Protein AF-A0A1G8IJF2-F1 (afdb_monomer_lite)

Secondary structure (DSSP, 8-state):
-HHHHHTTS-GGG--EEEEEE-TTS-EEEEEES--EEEE-SSS-EEEE-STTHHHHHHHHHHHHHHHHH-TT----TTS-HHHHHHHHHHHHHHHHHH-TTTS-SS-GGG-TT-SS----EEETTEEEPPPPEEEEEEEEETTEEEEEEEEEEEEEEP---TT-SSTTS-EEEEEEEEESS-BPPEEPTTS-EEEEES--EEEEE--TTHHHH-TTS-SEEEEEPPHHHHHHHTSS-EEE-EEEEEEEETTEEEEEEEE-S-TTT--SEEEEEETTEEEEEE-HHHHHHHHHHHHHHHHHHS-----PPPP---

Structure (mmCIF, N/CA/C/O backbone):
data_AF-A0A1G8IJF2-F1
#
_entry.id   AF-A0A1G8IJF2-F1
#
loop_
_atom_site.group_PDB
_atom_site.id
_atom_site.type_symbol
_atom_site.label_atom_id
_atom_site.label_alt_id
_atom_site.label_comp_id
_atom_site.label_asym_id
_atom_site.label_entity_id
_atom_site.label_seq_id
_atom_site.pdbx_PDB_ins_code
_atom_site.Cartn_x
_atom_site.Cartn_y
_atom_site.Cartn_z
_atom_site.occupancy
_atom_site.B_iso_or_equiv
_atom_site.auth_seq_id
_atom_site.auth_comp_id
_atom_site.auth_asym_id
_atom_site.auth_atom_id
_atom_site.pdbx_PDB_model_num
ATOM 1 N N . MET A 1 1 ? 19.900 -7.678 -30.890 1.00 48.84 1 MET A N 1
ATOM 2 C CA . MET A 1 1 ? 18.725 -8.574 -30.957 1.00 48.84 1 MET A CA 1
ATOM 3 C C . MET A 1 1 ? 17.490 -7.884 -30.375 1.00 48.84 1 MET A C 1
ATOM 5 O O . MET A 1 1 ? 16.573 -7.658 -31.144 1.00 48.84 1 MET A O 1
ATOM 9 N N . LEU A 1 2 ? 17.498 -7.414 -29.115 1.00 48.03 2 LEU A N 1
ATOM 10 C CA . LEU A 1 2 ? 16.367 -6.680 -28.504 1.00 48.03 2 LEU A CA 1
ATOM 11 C C . LEU A 1 2 ? 15.929 -5.430 -29.301 1.00 48.03 2 LEU A C 1
ATOM 13 O O . LEU A 1 2 ? 14.760 -5.302 -29.636 1.00 48.03 2 LEU A O 1
ATOM 17 N N . GLU A 1 3 ? 16.863 -4.563 -29.714 1.00 48.31 3 GLU A N 1
ATOM 18 C CA . GLU A 1 3 ? 16.547 -3.387 -30.554 1.00 48.31 3 GLU A CA 1
ATOM 19 C C . GLU A 1 3 ? 15.952 -3.748 -31.927 1.00 48.31 3 GLU A C 1
ATOM 21 O O . GLU A 1 3 ? 15.136 -3.007 -32.471 1.00 48.31 3 GLU A O 1
ATOM 26 N N . GLN A 1 4 ? 16.341 -4.892 -32.500 1.00 49.97 4 GLN A N 1
ATOM 27 C CA . GLN A 1 4 ? 15.808 -5.373 -33.780 1.00 49.97 4 GLN A CA 1
ATOM 28 C C . GLN A 1 4 ? 14.413 -5.990 -33.614 1.00 49.97 4 GLN A C 1
ATOM 30 O O . GLN A 1 4 ? 13.579 -5.835 -34.503 1.00 49.97 4 GLN A O 1
ATOM 35 N N . THR A 1 5 ? 14.143 -6.634 -32.475 1.00 50.03 5 THR A N 1
ATOM 36 C CA . THR A 1 5 ? 12.812 -7.128 -32.096 1.00 50.03 5 THR A CA 1
ATOM 37 C C . THR A 1 5 ? 11.859 -5.970 -31.812 1.00 50.03 5 THR A C 1
ATOM 39 O O . THR A 1 5 ? 10.737 -5.971 -32.310 1.00 50.03 5 THR A O 1
ATOM 42 N N . LEU A 1 6 ? 12.323 -4.931 -31.106 1.00 49.31 6 LEU A N 1
ATOM 43 C CA . LEU A 1 6 ? 11.516 -3.746 -30.816 1.00 49.31 6 LEU A CA 1
ATOM 44 C C . LEU A 1 6 ? 11.063 -3.045 -32.092 1.00 49.31 6 LEU A C 1
ATOM 46 O O . LEU A 1 6 ? 9.921 -2.629 -32.149 1.00 49.31 6 LEU A O 1
ATOM 50 N N . ARG A 1 7 ? 11.878 -2.998 -33.153 1.00 49.00 7 ARG A N 1
ATOM 51 C CA . ARG A 1 7 ? 11.481 -2.421 -34.454 1.00 49.00 7 ARG A CA 1
ATOM 52 C C . ARG A 1 7 ? 10.351 -3.167 -35.186 1.00 49.00 7 ARG A C 1
ATOM 54 O O . ARG A 1 7 ? 9.817 -2.606 -36.136 1.00 49.00 7 ARG A O 1
ATOM 61 N N . ARG A 1 8 ? 10.020 -4.409 -34.806 1.00 47.31 8 ARG A N 1
ATOM 62 C CA . ARG A 1 8 ? 9.005 -5.247 -35.481 1.00 47.31 8 ARG A CA 1
ATOM 63 C C . ARG A 1 8 ? 7.624 -5.212 -34.820 1.00 47.31 8 ARG A C 1
ATOM 65 O O . ARG A 1 8 ? 6.648 -5.567 -35.468 1.00 47.31 8 ARG A O 1
ATOM 72 N N . VAL A 1 9 ? 7.548 -4.793 -33.562 1.00 50.28 9 VAL A N 1
ATOM 73 C CA . VAL A 1 9 ? 6.293 -4.535 -32.836 1.00 50.28 9 VAL A CA 1
ATOM 74 C C . VAL A 1 9 ? 5.961 -3.045 -33.005 1.00 50.28 9 VAL A C 1
ATOM 76 O O . VAL A 1 9 ? 6.855 -2.287 -33.374 1.00 50.28 9 VAL A O 1
ATOM 79 N N . GLU A 1 10 ? 4.723 -2.590 -32.773 1.00 51.47 10 GLU A N 1
ATOM 80 C CA . GLU A 1 10 ? 4.357 -1.158 -32.725 1.00 51.47 10 GLU A CA 1
ATOM 81 C C . GLU A 1 10 ? 5.130 -0.424 -31.608 1.00 51.47 10 GLU A C 1
ATOM 83 O O . GLU A 1 10 ? 4.617 -0.068 -30.550 1.00 51.47 10 GLU A O 1
ATOM 88 N N . SER A 1 11 ? 6.420 -0.222 -31.845 1.00 48.94 11 SER A N 1
ATOM 89 C CA . SER A 1 11 ? 7.449 0.022 -30.841 1.00 48.94 11 SER A CA 1
ATOM 90 C C . SER A 1 11 ? 7.270 1.340 -30.122 1.00 48.94 11 SER A C 1
ATOM 92 O O . SER A 1 11 ? 7.759 1.487 -29.013 1.00 48.94 11 SER A O 1
ATOM 94 N N . HIS A 1 12 ? 6.552 2.271 -30.745 1.00 53.91 12 HIS A N 1
ATOM 95 C CA . HIS A 1 12 ? 6.168 3.580 -30.238 1.00 53.91 12 HIS A CA 1
ATOM 96 C C . HIS A 1 12 ? 5.127 3.510 -29.108 1.00 53.91 12 HIS A C 1
ATOM 98 O O . HIS A 1 12 ? 4.977 4.479 -28.374 1.00 53.91 12 HIS A O 1
ATOM 104 N N . LYS A 1 13 ? 4.425 2.378 -28.947 1.00 53.50 13 LYS A N 1
ATOM 105 C CA . LYS A 1 13 ? 3.455 2.148 -27.860 1.00 53.50 13 LYS A CA 1
ATOM 106 C C . LYS A 1 13 ? 4.057 1.420 -26.656 1.00 53.50 13 LYS A C 1
ATOM 108 O O . LYS A 1 13 ? 3.434 1.369 -25.601 1.00 53.50 13 LYS A O 1
ATOM 113 N N . LEU A 1 14 ? 5.253 0.848 -26.808 1.00 55.22 14 LEU A N 1
ATOM 114 C CA . LEU A 1 14 ? 5.931 0.091 -25.758 1.00 55.22 14 LEU A CA 1
ATOM 115 C C . LEU A 1 14 ? 6.822 1.008 -24.927 1.00 55.22 14 LEU A C 1
ATOM 117 O O . LEU A 1 14 ? 7.667 1.718 -25.468 1.00 55.22 14 LEU A O 1
ATOM 121 N N . PHE A 1 15 ? 6.674 0.936 -23.611 1.00 60.84 15 PHE A N 1
ATOM 122 C CA . PHE A 1 15 ? 7.551 1.594 -22.654 1.00 60.84 15 PHE A CA 1
ATOM 123 C C . PHE A 1 15 ? 8.380 0.524 -21.958 1.00 60.84 15 PHE A C 1
ATOM 125 O O . PHE A 1 15 ? 7.822 -0.347 -21.298 1.00 60.84 15 PHE A O 1
ATOM 132 N N . LEU A 1 16 ? 9.703 0.573 -22.104 1.00 61.75 16 LEU A N 1
ATOM 133 C CA . LEU A 1 16 ? 10.587 -0.359 -21.405 1.00 61.75 16 LEU A CA 1
ATOM 134 C C . LEU A 1 16 ? 11.527 0.417 -20.507 1.00 61.75 16 LEU A C 1
ATOM 136 O O . LEU A 1 16 ? 12.241 1.308 -20.959 1.00 61.75 16 LEU A O 1
ATOM 140 N N . LEU A 1 17 ? 11.531 0.045 -19.237 1.00 67.31 17 LEU A N 1
ATOM 141 C CA . LEU A 1 17 ? 12.469 0.510 -18.232 1.00 67.31 17 LEU A CA 1
ATOM 142 C C . LEU A 1 17 ? 13.061 -0.746 -17.599 1.00 67.31 17 LEU A C 1
ATOM 144 O O . LEU A 1 17 ? 12.320 -1.576 -17.081 1.00 67.31 17 LEU A O 1
ATOM 148 N N . GLY A 1 18 ? 14.376 -0.925 -17.680 1.00 67.81 18 GLY A N 1
ATOM 149 C CA . GLY A 1 18 ? 15.010 -2.135 -17.167 1.00 67.81 18 GLY A CA 1
ATOM 150 C C . GLY A 1 18 ? 16.516 -2.013 -17.012 1.00 67.81 18 GLY A C 1
ATOM 151 O O . GLY A 1 18 ? 17.105 -0.965 -17.274 1.00 67.81 18 GLY A O 1
ATOM 152 N N . LEU A 1 19 ? 17.137 -3.108 -16.580 1.00 70.06 19 LEU A N 1
ATOM 153 C CA . LEU A 1 19 ? 18.586 -3.264 -16.560 1.00 70.06 19 LEU A CA 1
ATOM 154 C C . LEU A 1 19 ? 18.980 -4.324 -17.589 1.00 70.06 19 LEU A C 1
ATOM 156 O O . LEU A 1 19 ? 18.397 -5.406 -17.621 1.00 70.06 19 LEU A O 1
ATOM 160 N N . ILE A 1 20 ? 19.980 -4.027 -18.412 1.00 74.38 20 ILE A N 1
ATOM 161 C CA . ILE A 1 20 ? 20.609 -4.986 -19.326 1.00 74.38 20 ILE A CA 1
ATOM 162 C C . ILE A 1 20 ? 22.046 -5.228 -18.880 1.00 74.38 20 ILE A C 1
ATOM 164 O O . ILE A 1 20 ? 22.667 -4.339 -18.304 1.00 74.38 20 ILE A O 1
ATOM 168 N N . ARG A 1 21 ? 22.586 -6.426 -19.120 1.00 73.56 21 ARG A N 1
ATOM 169 C CA . ARG A 1 21 ? 24.027 -6.653 -18.962 1.00 73.56 21 ARG A CA 1
ATOM 170 C C . ARG A 1 21 ? 24.742 -6.241 -20.240 1.00 73.56 21 ARG A C 1
ATOM 172 O O . ARG A 1 21 ? 24.359 -6.683 -21.325 1.00 73.56 21 ARG A O 1
ATOM 179 N N . ASP A 1 22 ? 25.767 -5.413 -20.105 1.00 76.88 22 ASP A N 1
ATOM 180 C CA . ASP A 1 22 ? 26.688 -5.115 -21.191 1.00 76.88 22 ASP A CA 1
ATOM 181 C C . ASP A 1 22 ? 27.539 -6.351 -21.546 1.00 76.88 22 ASP A C 1
ATOM 183 O O . ASP A 1 22 ? 27.442 -7.425 -20.938 1.00 76.88 22 ASP A O 1
ATOM 187 N N . ARG A 1 23 ? 28.395 -6.215 -22.563 1.00 77.31 23 ARG A N 1
ATOM 188 C CA . ARG A 1 23 ? 29.275 -7.309 -23.015 1.00 77.31 23 ARG A CA 1
ATOM 189 C C . ARG A 1 23 ? 30.324 -7.700 -21.971 1.00 77.31 23 ARG A C 1
ATOM 191 O O . ARG A 1 23 ? 30.935 -8.755 -22.094 1.00 77.31 23 ARG A O 1
ATOM 198 N N . GLN A 1 24 ? 30.536 -6.853 -20.974 1.00 81.81 24 GLN A N 1
ATOM 199 C CA . GLN A 1 24 ? 31.458 -7.016 -19.864 1.00 81.81 24 GLN A CA 1
ATOM 200 C C . GLN A 1 24 ? 30.754 -7.599 -18.624 1.00 81.81 24 GLN A C 1
ATOM 202 O O . GLN A 1 24 ? 31.392 -7.802 -17.593 1.00 81.81 24 GLN A O 1
ATOM 207 N N . GLY A 1 25 ? 29.452 -7.900 -18.716 1.00 72.69 25 GLY A N 1
ATOM 208 C CA . GLY A 1 25 ? 28.646 -8.467 -17.638 1.00 72.69 25 GLY A CA 1
ATOM 209 C C . GLY A 1 25 ? 28.155 -7.446 -16.607 1.00 72.69 25 GLY A C 1
ATOM 210 O O . GLY A 1 25 ? 27.551 -7.843 -15.609 1.00 72.69 25 GLY A O 1
ATOM 211 N N . LYS A 1 26 ? 28.380 -6.148 -16.827 1.00 77.81 26 LYS A N 1
ATOM 212 C CA . LYS A 1 26 ? 27.940 -5.069 -15.940 1.00 77.81 26 LYS A CA 1
ATOM 213 C C . LYS A 1 26 ? 26.503 -4.668 -16.261 1.00 77.81 26 LYS A C 1
ATOM 215 O O . LYS A 1 26 ? 26.102 -4.603 -17.417 1.00 77.81 26 LYS A O 1
ATOM 220 N N . TRP A 1 27 ? 25.722 -4.385 -15.222 1.00 73.06 27 TRP A N 1
ATOM 221 C CA . TRP A 1 27 ? 24.357 -3.890 -15.373 1.00 73.06 27 TRP A CA 1
ATOM 222 C C . TRP A 1 27 ? 24.333 -2.418 -15.795 1.00 73.06 27 TRP A C 1
ATOM 224 O O . TRP A 1 27 ? 24.930 -1.567 -15.134 1.00 73.06 27 TRP A O 1
ATOM 234 N N . GLU A 1 28 ? 23.582 -2.125 -16.850 1.00 78.19 28 GLU A N 1
ATOM 235 C CA . GLU A 1 28 ? 23.321 -0.786 -17.365 1.00 78.19 28 GLU A CA 1
ATOM 236 C C . GLU A 1 28 ? 21.819 -0.536 -17.482 1.00 78.19 28 GLU A C 1
ATOM 238 O O . GLU A 1 28 ? 21.037 -1.444 -17.769 1.00 78.19 28 GLU A O 1
ATOM 243 N N . VAL A 1 29 ? 21.408 0.713 -17.256 1.00 76.62 29 VAL A N 1
ATOM 244 C CA . VAL A 1 29 ? 20.008 1.113 -17.406 1.00 76.62 29 VAL A CA 1
ATOM 245 C C . VAL A 1 29 ? 19.639 1.131 -18.885 1.00 76.62 29 VAL A C 1
ATOM 247 O O . VAL A 1 29 ? 20.264 1.825 -19.683 1.00 76.62 29 VAL A O 1
ATOM 250 N N . PHE A 1 30 ? 18.569 0.425 -19.231 1.00 78.50 30 PHE A N 1
ATOM 251 C CA . PHE A 1 30 ? 17.945 0.462 -20.543 1.00 78.50 30 PHE A CA 1
ATOM 252 C C . PHE A 1 30 ? 16.591 1.165 -20.452 1.00 78.50 30 PHE A C 1
ATOM 254 O O . PHE A 1 30 ? 15.740 0.798 -19.638 1.00 78.50 30 PHE A O 1
ATOM 261 N N . THR A 1 31 ? 16.383 2.172 -21.301 1.00 75.12 31 THR A N 1
ATOM 262 C CA . THR A 1 31 ? 15.099 2.877 -21.399 1.00 75.12 31 THR A CA 1
ATOM 263 C C . THR A 1 31 ? 14.648 3.002 -22.847 1.00 75.12 31 THR A C 1
ATOM 265 O O . THR A 1 31 ? 15.418 3.486 -23.674 1.00 75.12 31 THR A O 1
ATOM 268 N N . HIS A 1 32 ? 13.389 2.671 -23.125 1.00 72.94 32 HIS A N 1
ATOM 269 C CA . HIS A 1 32 ? 12.717 2.848 -24.414 1.00 72.94 32 HIS A CA 1
ATOM 270 C C . HIS A 1 32 ? 11.416 3.639 -24.219 1.00 72.94 32 HIS A C 1
ATOM 272 O O . HIS A 1 32 ? 10.642 3.329 -23.313 1.00 72.94 32 HIS A O 1
ATOM 278 N N . ASN A 1 33 ? 11.202 4.672 -25.043 1.00 70.75 33 ASN A N 1
ATOM 279 C CA . ASN A 1 33 ? 10.061 5.605 -24.995 1.00 70.75 33 ASN A CA 1
ATOM 280 C C . ASN A 1 33 ? 9.771 6.266 -23.636 1.00 70.75 33 ASN A C 1
ATOM 282 O O . ASN A 1 33 ? 8.635 6.629 -23.358 1.00 70.75 33 ASN A O 1
ATOM 286 N N . ARG A 1 34 ? 10.767 6.472 -22.767 1.00 78.38 34 ARG A N 1
ATOM 287 C CA . ARG A 1 34 ? 10.532 7.186 -21.498 1.00 78.38 34 ARG A CA 1
ATOM 288 C C . ARG A 1 34 ? 9.940 8.584 -21.740 1.00 78.38 34 ARG A C 1
ATOM 290 O O . ARG A 1 34 ? 10.396 9.303 -22.627 1.00 78.38 34 ARG A O 1
ATOM 297 N N . HIS A 1 35 ? 8.987 8.985 -20.906 1.00 83.06 35 HIS A N 1
ATOM 298 C CA . HIS A 1 35 ? 8.379 10.316 -20.957 1.00 83.06 35 HIS A CA 1
ATOM 299 C C . HIS A 1 35 ? 9.119 11.330 -20.083 1.00 83.06 35 HIS A C 1
ATOM 301 O O . HIS A 1 35 ? 9.200 12.500 -20.447 1.00 83.06 35 HIS A O 1
ATOM 307 N N . ALA A 1 36 ? 9.677 10.905 -18.945 1.00 85.38 36 ALA A N 1
ATOM 308 C CA . ALA A 1 36 ? 10.452 11.792 -18.083 1.00 85.38 36 ALA A CA 1
ATOM 309 C C . ALA A 1 36 ? 11.580 11.072 -17.340 1.00 85.38 36 ALA A C 1
ATOM 311 O O . ALA A 1 36 ? 11.576 9.852 -17.155 1.00 85.38 36 ALA A O 1
ATOM 312 N N . VAL A 1 37 ? 12.546 11.874 -16.896 1.00 89.44 37 VAL A N 1
ATOM 313 C CA . VAL A 1 37 ? 13.627 11.478 -15.994 1.00 89.44 37 VAL A CA 1
ATOM 314 C C . VAL A 1 37 ? 13.649 12.476 -14.848 1.00 89.44 37 VAL A C 1
ATOM 316 O O . VAL A 1 37 ? 13.738 13.679 -15.086 1.00 89.44 37 VAL A O 1
ATOM 319 N N . VAL A 1 38 ? 13.565 11.977 -13.620 1.00 90.88 38 VAL A N 1
ATOM 320 C CA . VAL A 1 38 ? 13.566 12.790 -12.403 1.00 90.88 38 VAL A CA 1
ATOM 321 C C . VAL A 1 38 ? 14.816 12.436 -11.596 1.00 90.88 38 VAL A C 1
ATOM 323 O O . VAL A 1 38 ? 14.842 11.392 -10.939 1.00 90.88 38 VAL A O 1
ATOM 326 N N . PRO A 1 39 ? 15.887 13.244 -11.675 1.00 91.88 39 PRO A N 1
ATOM 327 C CA . PRO A 1 39 ? 17.031 13.086 -10.790 1.00 91.88 39 PRO A CA 1
ATOM 328 C C . PRO A 1 39 ? 16.637 13.506 -9.370 1.00 91.88 39 PRO A C 1
ATOM 330 O O . PRO A 1 39 ? 16.015 14.547 -9.176 1.00 91.88 39 PRO A O 1
ATOM 333 N N . THR A 1 40 ? 17.012 12.703 -8.379 1.00 92.00 40 THR A N 1
ATOM 334 C CA . THR A 1 40 ? 16.722 12.951 -6.960 1.00 92.00 40 THR A CA 1
ATOM 335 C C . THR A 1 40 ? 18.015 12.912 -6.157 1.00 92.00 40 THR A C 1
ATOM 337 O O . THR A 1 40 ? 18.984 12.266 -6.566 1.00 92.00 40 THR A O 1
ATOM 340 N N . GLN A 1 41 ? 18.045 13.572 -5.001 1.00 89.19 41 GLN A N 1
ATOM 341 C CA . GLN A 1 41 ? 19.220 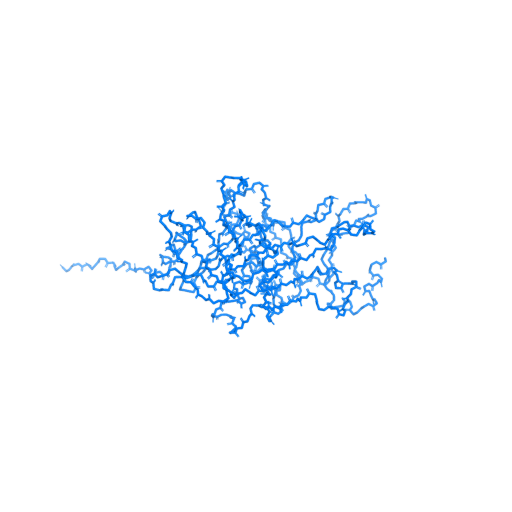13.510 -4.124 1.00 89.19 41 GLN A CA 1
ATOM 342 C C . GLN A 1 41 ? 19.189 12.288 -3.200 1.00 89.19 41 GLN A C 1
ATOM 344 O O . GLN A 1 41 ? 20.244 11.806 -2.794 1.00 89.19 41 GLN A O 1
ATOM 349 N N . SER A 1 42 ? 17.997 11.774 -2.882 1.00 86.12 42 SER A N 1
ATOM 350 C CA . SER A 1 42 ? 17.815 10.713 -1.880 1.00 86.12 42 SER A CA 1
ATOM 351 C C . SER A 1 42 ? 17.570 9.328 -2.482 1.00 86.12 42 SER A C 1
ATOM 353 O O . SER A 1 42 ? 17.835 8.324 -1.824 1.00 86.12 42 SER A O 1
ATOM 355 N N . PHE A 1 43 ? 17.057 9.247 -3.714 1.00 86.00 43 PHE A N 1
ATOM 356 C CA . PHE A 1 43 ? 16.578 7.993 -4.317 1.00 86.00 43 PHE A CA 1
ATOM 357 C C . PHE A 1 43 ? 17.315 7.591 -5.604 1.00 86.00 43 PHE A C 1
ATOM 359 O O . PHE A 1 43 ? 17.021 6.543 -6.177 1.00 86.00 43 PHE A O 1
ATOM 366 N N . GLY A 1 44 ? 18.271 8.397 -6.072 1.00 87.44 44 GLY A N 1
ATOM 367 C CA . GLY A 1 44 ? 18.925 8.210 -7.367 1.00 87.44 44 GLY A CA 1
ATOM 368 C C . GLY A 1 44 ? 18.108 8.795 -8.524 1.00 87.44 44 GLY A C 1
ATOM 369 O O . GLY A 1 44 ? 17.526 9.869 -8.400 1.00 87.44 44 GLY A O 1
ATOM 370 N N . THR A 1 45 ? 18.091 8.123 -9.675 1.00 87.75 45 THR A N 1
ATOM 371 C CA . THR A 1 45 ? 17.368 8.600 -10.869 1.00 87.75 45 THR A CA 1
ATOM 372 C C . THR A 1 45 ? 16.090 7.800 -11.076 1.00 87.75 45 THR A C 1
ATOM 374 O O . THR A 1 45 ? 16.142 6.583 -11.247 1.00 87.75 45 THR A O 1
ATOM 377 N N . CYS A 1 46 ? 14.948 8.485 -11.106 1.00 87.31 46 CYS A N 1
ATOM 378 C CA . CYS A 1 46 ? 13.662 7.877 -11.425 1.00 87.31 46 CYS A CA 1
ATOM 379 C C . CYS A 1 46 ? 13.361 8.043 -12.918 1.00 87.31 46 CYS A C 1
ATOM 381 O O . CYS A 1 46 ? 13.385 9.154 -13.448 1.00 87.31 46 CYS A O 1
ATOM 383 N N . TYR A 1 47 ? 13.043 6.941 -13.592 1.00 84.94 47 TYR A N 1
ATOM 384 C CA . TYR A 1 47 ? 12.620 6.939 -14.990 1.00 84.94 47 TYR A CA 1
ATOM 385 C C . TYR A 1 47 ? 11.116 6.707 -15.053 1.00 84.94 47 TYR A C 1
ATOM 387 O O . TYR A 1 47 ? 10.610 5.803 -14.392 1.00 84.94 47 TYR A O 1
ATOM 395 N N . LEU A 1 48 ? 10.408 7.529 -15.825 1.00 82.69 48 LEU A N 1
ATOM 396 C CA . LEU A 1 48 ? 8.949 7.535 -15.873 1.00 82.69 48 LEU A CA 1
ATOM 397 C C . LEU A 1 48 ? 8.445 7.361 -17.304 1.00 82.69 48 LEU A C 1
ATOM 399 O O . LEU A 1 48 ? 9.026 7.879 -18.264 1.00 82.69 48 LEU A O 1
ATOM 403 N N . ALA A 1 49 ? 7.342 6.636 -17.425 1.00 77.62 49 ALA A N 1
ATOM 404 C CA . ALA A 1 49 ? 6.693 6.292 -18.676 1.00 77.62 49 ALA A CA 1
ATOM 405 C C . ALA A 1 49 ? 5.173 6.184 -18.480 1.00 77.62 49 ALA A C 1
ATOM 407 O O . ALA A 1 49 ? 4.696 5.973 -17.367 1.00 77.62 49 ALA A O 1
ATOM 408 N N . GLY A 1 50 ? 4.412 6.332 -19.567 1.00 74.62 50 GLY A N 1
ATOM 409 C CA . GLY A 1 50 ? 2.947 6.338 -19.537 1.00 74.62 50 GLY A CA 1
ATOM 410 C C . GLY A 1 50 ? 2.318 7.693 -19.183 1.00 74.62 50 GLY A C 1
ATOM 411 O O . GLY A 1 50 ? 3.007 8.698 -18.977 1.00 74.62 50 GLY A O 1
ATOM 412 N N . THR A 1 51 ? 0.987 7.720 -19.147 1.00 70.81 51 THR A N 1
ATOM 413 C CA . THR A 1 51 ? 0.153 8.932 -19.037 1.00 70.81 51 THR A CA 1
ATOM 414 C C . THR A 1 51 ? 0.193 9.598 -17.656 1.00 70.81 51 THR A C 1
ATOM 416 O O . THR A 1 51 ? -0.038 10.798 -17.557 1.00 70.81 51 THR A O 1
ATOM 419 N N . GLY A 1 52 ? 0.560 8.870 -16.595 1.00 74.94 52 GLY A N 1
ATOM 420 C CA . GLY A 1 52 ? 0.666 9.387 -15.218 1.00 74.94 52 GLY A CA 1
ATOM 421 C C . GLY A 1 52 ? 1.987 10.093 -14.872 1.00 74.94 52 GLY A C 1
ATOM 422 O O . GLY A 1 52 ? 2.212 10.461 -13.719 1.00 74.94 52 GLY A O 1
ATOM 423 N N . THR A 1 53 ? 2.880 10.280 -15.848 1.00 81.25 53 THR A N 1
ATOM 424 C CA . THR A 1 53 ? 4.268 10.721 -15.616 1.00 81.25 53 THR A CA 1
ATOM 425 C C . THR A 1 53 ? 4.373 12.060 -14.876 1.00 81.25 53 THR A C 1
ATOM 427 O O . THR A 1 53 ? 5.162 12.175 -13.938 1.00 81.25 53 THR A O 1
ATOM 430 N N . SER A 1 54 ? 3.573 13.064 -15.247 1.00 83.31 54 SER A N 1
ATOM 431 C CA . SER A 1 54 ? 3.634 14.395 -14.623 1.00 83.31 54 SER A CA 1
ATOM 432 C C . SER A 1 54 ? 3.267 14.362 -13.137 1.00 83.31 54 SER A C 1
ATOM 434 O O . SER A 1 54 ? 3.953 14.971 -12.319 1.00 83.31 54 SER A O 1
ATOM 436 N N . LEU A 1 55 ? 2.227 13.604 -12.773 1.00 82.56 55 LEU A N 1
ATOM 437 C CA . LEU A 1 55 ? 1.795 13.442 -11.383 1.00 82.56 55 LEU A CA 1
ATOM 438 C C . LEU A 1 55 ? 2.862 12.722 -10.549 1.00 82.56 55 LEU A C 1
ATOM 440 O O . LEU A 1 55 ? 3.207 13.170 -9.455 1.00 82.56 55 LEU A O 1
ATOM 444 N N . LEU A 1 56 ? 3.418 11.629 -11.080 1.00 84.25 56 LEU A N 1
ATOM 445 C CA . LEU A 1 56 ? 4.477 10.876 -10.408 1.00 84.25 56 LEU A CA 1
ATOM 446 C C . LEU A 1 56 ? 5.731 11.729 -10.197 1.00 84.25 56 LEU A C 1
ATOM 448 O O . LEU A 1 56 ? 6.321 11.676 -9.121 1.00 84.25 56 LEU A O 1
ATOM 452 N N . ALA A 1 57 ? 6.111 12.558 -11.172 1.00 88.94 57 ALA A N 1
ATOM 453 C CA . ALA A 1 57 ? 7.253 13.459 -11.038 1.00 88.94 57 ALA A CA 1
ATOM 454 C C . ALA A 1 57 ? 7.073 14.462 -9.885 1.00 88.94 57 ALA A C 1
ATOM 456 O O . ALA A 1 57 ? 8.008 14.681 -9.112 1.00 88.94 57 ALA A O 1
ATOM 457 N N . VAL A 1 58 ? 5.873 15.034 -9.723 1.00 89.44 58 VAL A N 1
ATOM 458 C CA . VAL A 1 58 ? 5.553 15.922 -8.589 1.00 89.44 58 VAL A CA 1
ATOM 459 C C . VAL A 1 58 ? 5.698 15.174 -7.262 1.00 89.44 58 VAL A C 1
ATOM 461 O O . VAL A 1 58 ? 6.452 15.619 -6.394 1.00 89.44 58 VAL A O 1
ATOM 464 N N . LYS A 1 59 ? 5.067 13.999 -7.134 1.00 87.25 59 LYS A N 1
ATOM 465 C CA . LYS A 1 59 ? 5.118 13.189 -5.904 1.00 87.25 59 LYS A CA 1
ATOM 466 C C . LYS A 1 59 ? 6.539 12.733 -5.549 1.00 87.25 59 LYS A C 1
ATOM 468 O O . LYS A 1 59 ? 6.918 12.744 -4.378 1.00 87.25 59 LYS A O 1
ATOM 473 N N . ILE A 1 60 ? 7.351 12.361 -6.543 1.00 90.25 60 ILE A N 1
ATOM 474 C CA . ILE A 1 60 ? 8.764 11.995 -6.346 1.00 90.25 60 ILE A CA 1
ATOM 475 C C . ILE A 1 60 ? 9.547 13.180 -5.776 1.00 90.25 60 ILE A C 1
ATOM 477 O O . ILE A 1 60 ? 10.243 13.025 -4.775 1.00 90.25 60 ILE A O 1
ATOM 481 N N . ASN A 1 61 ? 9.396 14.371 -6.361 1.00 91.94 61 ASN A N 1
ATOM 482 C CA . ASN A 1 61 ? 10.088 15.574 -5.895 1.00 91.94 61 ASN A CA 1
ATOM 483 C C . ASN A 1 61 ? 9.642 16.010 -4.489 1.00 91.94 61 ASN A C 1
ATOM 485 O O . ASN A 1 61 ? 10.450 16.488 -3.693 1.00 91.94 61 ASN A O 1
ATOM 489 N N . GLU A 1 62 ? 8.361 15.862 -4.151 1.00 89.25 62 GLU A N 1
ATOM 490 C CA . GLU A 1 62 ? 7.854 16.099 -2.793 1.00 89.25 62 GLU A CA 1
ATOM 491 C C . GLU A 1 62 ? 8.491 15.153 -1.777 1.00 89.25 62 GLU A C 1
ATOM 493 O O . GLU A 1 62 ? 9.003 15.600 -0.746 1.00 89.25 62 GLU A O 1
ATOM 498 N N . ARG A 1 63 ? 8.524 13.854 -2.092 1.00 87.69 63 ARG A N 1
ATOM 499 C CA . ARG A 1 63 ? 9.151 12.842 -1.238 1.00 87.69 63 ARG A CA 1
ATOM 500 C C . ARG A 1 63 ? 10.662 13.041 -1.120 1.00 87.69 63 ARG A C 1
ATOM 502 O O . ARG A 1 63 ? 11.191 12.828 -0.032 1.00 87.69 63 ARG A O 1
ATOM 509 N N . ASP A 1 64 ? 11.346 13.491 -2.175 1.00 89.56 64 ASP A N 1
ATOM 510 C CA . ASP A 1 64 ? 12.794 13.749 -2.136 1.00 89.56 64 ASP A CA 1
ATOM 511 C C . ASP A 1 64 ? 13.110 14.927 -1.213 1.00 89.56 64 ASP A C 1
ATOM 513 O O . ASP A 1 64 ? 13.952 14.813 -0.324 1.00 89.56 64 ASP A O 1
ATOM 517 N N . ARG A 1 65 ? 12.345 16.023 -1.320 1.00 88.25 65 ARG A N 1
ATOM 518 C CA . ARG A 1 65 ? 12.452 17.158 -0.388 1.00 88.25 65 ARG A CA 1
ATOM 519 C C . ARG A 1 65 ? 12.186 16.734 1.056 1.00 88.25 65 ARG A C 1
ATOM 521 O O . ARG A 1 65 ? 12.907 17.145 1.964 1.00 88.25 65 ARG A O 1
ATOM 528 N N . HIS A 1 66 ? 11.171 15.901 1.281 1.00 82.31 66 HIS A N 1
ATOM 529 C CA . HIS A 1 66 ? 10.846 15.413 2.620 1.00 82.31 66 HIS A CA 1
ATOM 530 C C . HIS A 1 66 ? 11.953 14.521 3.206 1.00 82.31 66 HIS A C 1
ATOM 532 O O . HIS A 1 66 ? 12.291 14.655 4.386 1.00 82.31 66 HIS A O 1
ATOM 538 N N . ALA A 1 67 ? 12.542 13.645 2.388 1.00 82.38 67 ALA A N 1
ATOM 539 C CA . ALA A 1 67 ? 13.665 12.800 2.779 1.00 82.38 67 ALA A CA 1
ATOM 540 C C . ALA A 1 67 ? 14.907 13.632 3.143 1.00 82.38 67 ALA A C 1
ATOM 542 O O . ALA A 1 67 ? 15.541 13.361 4.161 1.00 82.38 67 ALA A O 1
ATOM 543 N N . GLN A 1 68 ? 15.202 14.692 2.384 1.00 81.81 68 GLN A N 1
ATOM 544 C CA . GLN A 1 68 ? 16.309 15.613 2.674 1.00 81.81 68 GLN A CA 1
ATOM 545 C C . GLN A 1 68 ? 16.099 16.407 3.972 1.00 81.81 68 GLN A C 1
ATOM 547 O O . GLN A 1 68 ? 17.033 16.580 4.759 1.00 81.81 68 GLN A O 1
ATOM 552 N N . ALA A 1 69 ? 14.877 16.895 4.212 1.00 77.00 69 ALA A N 1
ATOM 553 C CA . ALA A 1 69 ? 14.538 17.645 5.422 1.00 77.00 69 ALA A CA 1
ATOM 554 C C . ALA A 1 69 ? 14.596 16.758 6.677 1.00 77.00 69 ALA A C 1
ATOM 556 O O . ALA A 1 69 ? 15.046 17.181 7.745 1.00 77.00 69 ALA A O 1
ATOM 557 N N . SER A 1 70 ? 14.196 15.497 6.536 1.00 68.00 70 SER A N 1
ATOM 558 C CA . SER A 1 70 ? 14.213 14.500 7.599 1.00 68.00 70 SER A CA 1
ATOM 559 C C . SER A 1 70 ? 15.599 13.861 7.709 1.00 68.00 70 SER A C 1
ATOM 561 O O . SER A 1 70 ? 15.756 12.675 7.431 1.00 68.00 70 SER A O 1
ATOM 563 N N . LYS A 1 71 ? 16.611 14.627 8.155 1.00 52.84 71 LYS A N 1
ATOM 564 C CA . LYS A 1 71 ? 18.040 14.228 8.281 1.00 52.84 71 LYS A CA 1
ATOM 565 C C . LYS A 1 71 ? 18.341 12.925 9.054 1.00 52.84 71 LYS A C 1
ATOM 567 O O . LYS A 1 71 ? 19.507 12.594 9.249 1.00 52.84 71 LYS A O 1
ATOM 572 N N . LYS A 1 72 ? 17.334 12.206 9.545 1.00 48.50 72 LYS A N 1
ATOM 573 C CA . LYS A 1 72 ? 17.432 10.950 10.296 1.00 48.50 72 LYS A CA 1
ATOM 574 C C . LYS A 1 72 ? 16.043 10.321 10.482 1.00 48.50 72 LYS A C 1
ATOM 576 O O . LYS A 1 72 ? 15.717 9.871 11.577 1.00 48.50 72 LYS A O 1
ATOM 581 N N . ALA A 1 73 ? 15.186 10.298 9.455 1.00 47.50 73 ALA A N 1
ATOM 582 C CA . ALA A 1 73 ? 14.067 9.355 9.518 1.00 47.50 73 ALA A CA 1
ATOM 583 C C . ALA A 1 73 ? 14.703 7.971 9.675 1.00 47.50 73 ALA A C 1
ATOM 585 O O . ALA A 1 73 ? 15.472 7.556 8.814 1.00 47.50 73 ALA A O 1
ATOM 586 N N . ALA A 1 74 ? 14.514 7.341 10.834 1.00 43.53 74 ALA A N 1
ATOM 587 C CA . ALA A 1 74 ? 15.107 6.061 11.170 1.00 43.53 74 ALA A CA 1
ATOM 588 C C . ALA A 1 74 ? 14.545 5.014 10.205 1.00 43.53 74 ALA A C 1
ATOM 590 O O . ALA A 1 74 ? 13.538 4.367 10.479 1.00 43.53 74 ALA A O 1
ATOM 591 N N . PHE A 1 75 ? 15.158 4.905 9.028 1.00 51.72 75 PHE A N 1
ATOM 592 C CA . PHE A 1 75 ? 14.892 3.828 8.104 1.00 51.72 75 PHE A CA 1
ATOM 593 C C . PHE A 1 75 ? 15.335 2.571 8.835 1.00 51.72 75 PHE A C 1
ATOM 595 O O . PHE A 1 75 ? 16.519 2.353 9.094 1.00 51.72 75 PHE A O 1
ATOM 602 N N . THR A 1 76 ? 14.357 1.779 9.258 1.00 50.88 76 THR A N 1
ATOM 603 C CA . THR A 1 76 ? 14.614 0.442 9.770 1.00 50.88 76 THR A CA 1
ATOM 604 C C . THR A 1 76 ? 15.440 -0.284 8.714 1.00 50.88 76 THR A C 1
ATOM 606 O O . THR A 1 76 ? 15.049 -0.263 7.547 1.00 50.88 76 THR A O 1
ATOM 609 N N . GLN A 1 77 ? 16.545 -0.933 9.095 1.00 51.47 77 GLN A N 1
ATOM 610 C CA . GLN A 1 77 ? 17.495 -1.595 8.178 1.00 51.47 77 GLN A CA 1
ATOM 611 C C . GLN A 1 77 ? 16.856 -2.588 7.176 1.00 51.47 77 GLN A C 1
ATOM 613 O O . GLN A 1 77 ? 17.518 -3.050 6.252 1.00 51.47 77 GLN A O 1
ATOM 618 N N . ARG A 1 78 ? 15.569 -2.919 7.341 1.00 60.47 78 ARG A N 1
ATOM 619 C CA . ARG A 1 78 ? 14.792 -3.827 6.494 1.00 60.47 78 ARG A CA 1
ATOM 620 C C . ARG A 1 78 ? 14.166 -3.195 5.244 1.00 60.47 78 ARG A C 1
ATOM 622 O O . ARG A 1 78 ? 13.862 -3.962 4.335 1.00 60.47 78 ARG A O 1
ATOM 629 N N . VAL A 1 79 ? 13.970 -1.870 5.197 1.00 68.69 79 VAL A N 1
ATOM 630 C CA . VAL A 1 79 ? 13.326 -1.170 4.065 1.00 68.69 79 VAL A CA 1
ATOM 631 C C . VAL A 1 79 ? 14.231 -0.048 3.573 1.00 68.69 79 VAL A C 1
ATOM 633 O O . VAL A 1 79 ? 14.555 0.871 4.328 1.00 68.69 79 VAL A O 1
ATOM 636 N N . SER A 1 80 ? 14.650 -0.112 2.312 1.00 76.19 80 SER A N 1
ATOM 637 C CA . SER A 1 80 ? 15.473 0.930 1.706 1.00 76.19 80 SER A CA 1
ATOM 638 C C . SER A 1 80 ? 14.676 2.222 1.488 1.00 76.19 80 SER A C 1
ATOM 640 O O . SER A 1 80 ? 13.445 2.247 1.432 1.00 76.19 80 SER A O 1
ATOM 642 N N . ILE A 1 81 ? 15.395 3.327 1.304 1.00 79.62 81 ILE A N 1
ATOM 643 C CA . ILE A 1 81 ? 14.796 4.623 0.973 1.00 79.62 81 ILE A CA 1
ATOM 644 C C . ILE A 1 81 ? 14.019 4.575 -0.358 1.00 79.62 81 ILE A C 1
ATOM 646 O O . ILE A 1 81 ? 12.963 5.192 -0.484 1.00 79.62 81 ILE A O 1
ATOM 650 N N . THR A 1 82 ? 14.488 3.774 -1.320 1.00 80.06 82 THR A N 1
ATOM 651 C CA . THR A 1 82 ? 13.829 3.560 -2.617 1.00 80.06 82 THR A CA 1
ATOM 652 C C . THR A 1 82 ? 12.604 2.655 -2.510 1.00 80.06 82 THR A C 1
ATOM 654 O O . THR A 1 82 ? 11.600 2.918 -3.165 1.00 80.06 82 THR A O 1
ATOM 657 N N . GLU A 1 83 ? 12.640 1.641 -1.643 1.00 79.00 83 GLU A N 1
ATOM 658 C CA . GLU A 1 83 ? 11.472 0.823 -1.313 1.00 79.00 83 GLU A CA 1
ATOM 659 C C . GLU A 1 83 ? 10.396 1.699 -0.652 1.00 79.00 83 GLU A C 1
ATOM 661 O O . GLU A 1 83 ? 9.247 1.685 -1.076 1.00 79.00 83 GLU A O 1
ATOM 666 N N . ASN A 1 84 ? 10.763 2.566 0.299 1.00 80.12 84 ASN A N 1
ATOM 667 C CA . ASN A 1 84 ? 9.818 3.511 0.907 1.00 80.12 84 ASN A CA 1
ATOM 668 C C . ASN A 1 84 ? 9.202 4.477 -0.127 1.00 80.12 84 ASN A C 1
ATOM 670 O O . ASN A 1 84 ? 7.997 4.735 -0.073 1.00 80.12 84 ASN A O 1
ATOM 674 N N . LEU A 1 85 ? 9.993 4.981 -1.084 1.00 83.88 85 LEU A N 1
ATOM 675 C CA . LEU A 1 85 ? 9.475 5.791 -2.193 1.00 83.88 85 LEU A CA 1
ATOM 676 C C . LEU A 1 85 ? 8.425 5.017 -3.001 1.00 83.88 85 LEU A C 1
ATOM 678 O O . LEU A 1 85 ? 7.316 5.515 -3.169 1.00 83.88 85 LEU A O 1
ATOM 682 N N . ALA A 1 86 ? 8.759 3.811 -3.460 1.00 80.81 86 ALA A N 1
ATOM 683 C CA . ALA A 1 86 ? 7.882 2.967 -4.269 1.00 80.81 86 ALA A CA 1
ATOM 684 C C . ALA A 1 86 ? 6.553 2.656 -3.559 1.00 80.81 86 ALA A C 1
ATOM 686 O O . ALA A 1 86 ? 5.470 2.889 -4.100 1.00 80.81 86 ALA A O 1
ATOM 687 N N . GLU A 1 87 ? 6.623 2.201 -2.306 1.00 80.25 87 GLU A N 1
ATOM 688 C CA . GLU A 1 87 ? 5.430 1.921 -1.504 1.00 80.25 87 GLU A CA 1
ATOM 689 C C . GLU A 1 87 ? 4.596 3.177 -1.251 1.00 80.25 87 GLU A C 1
ATOM 691 O O . GLU A 1 87 ? 3.369 3.126 -1.268 1.00 80.25 87 GLU A O 1
ATOM 696 N N . GLY A 1 88 ? 5.263 4.308 -1.027 1.00 81.44 88 GLY A N 1
ATOM 697 C CA . GLY A 1 88 ? 4.611 5.588 -0.823 1.00 81.44 88 GLY A CA 1
ATOM 698 C C . GLY A 1 88 ? 3.854 6.070 -2.050 1.00 81.44 88 GLY A C 1
ATOM 699 O O . GLY A 1 88 ? 2.694 6.436 -1.923 1.00 81.44 88 GLY A O 1
ATOM 700 N N . LEU A 1 89 ? 4.471 6.008 -3.231 1.00 81.50 89 LEU A N 1
ATOM 701 C CA . LEU A 1 89 ? 3.799 6.341 -4.486 1.00 81.50 89 LEU A CA 1
ATOM 702 C C . LEU A 1 89 ? 2.587 5.433 -4.721 1.00 81.50 89 LEU A C 1
ATOM 704 O O . LEU A 1 89 ? 1.525 5.937 -5.061 1.00 81.50 89 LEU A O 1
ATOM 708 N N . SER A 1 90 ? 2.715 4.124 -4.477 1.00 78.50 90 SER A N 1
ATOM 709 C CA . SER A 1 90 ? 1.590 3.187 -4.602 1.00 78.50 90 SER A CA 1
ATOM 710 C C . SER A 1 90 ? 0.439 3.545 -3.669 1.00 78.50 90 SER A C 1
ATOM 712 O O . SER A 1 90 ? -0.693 3.660 -4.115 1.00 78.50 90 SER A O 1
ATOM 714 N N . SER A 1 91 ? 0.730 3.770 -2.389 1.00 77.06 91 SER A N 1
ATOM 715 C CA . SER A 1 91 ? -0.290 4.099 -1.392 1.00 77.06 91 SER A CA 1
ATOM 716 C C . SER A 1 91 ? -0.952 5.454 -1.669 1.00 77.06 91 SER A C 1
ATOM 718 O O . SER A 1 91 ? -2.168 5.567 -1.554 1.00 77.06 91 SER A O 1
ATOM 720 N N . ASP A 1 92 ? -0.194 6.460 -2.117 1.00 78.12 92 ASP A N 1
ATOM 721 C CA . ASP A 1 92 ? -0.750 7.769 -2.479 1.00 78.12 92 ASP A CA 1
ATOM 722 C C . ASP A 1 92 ? -1.677 7.676 -3.704 1.00 78.12 92 ASP A C 1
ATOM 724 O O . ASP A 1 92 ? -2.693 8.369 -3.768 1.00 78.12 92 ASP A O 1
ATOM 728 N N . MET A 1 93 ? -1.325 6.842 -4.688 1.00 76.19 93 MET A N 1
ATOM 729 C CA . MET A 1 93 ? -2.159 6.602 -5.869 1.00 76.19 93 MET A CA 1
ATOM 730 C C . MET A 1 93 ? -3.409 5.798 -5.510 1.00 76.19 93 MET A C 1
ATOM 732 O O . MET A 1 93 ? -4.501 6.151 -5.942 1.00 76.19 93 MET A O 1
ATOM 736 N N . LEU A 1 94 ? -3.268 4.792 -4.645 1.00 73.44 94 LEU A N 1
ATOM 737 C CA . LEU A 1 94 ? -4.388 4.023 -4.114 1.00 73.44 94 LEU A CA 1
ATOM 738 C C . LEU A 1 94 ? -5.368 4.906 -3.335 1.00 73.44 94 LEU A C 1
ATOM 740 O O . LEU A 1 94 ? -6.580 4.758 -3.466 1.00 73.44 94 LEU A O 1
ATOM 744 N N . TYR A 1 95 ? -4.858 5.846 -2.536 1.00 71.69 95 TYR A N 1
ATOM 745 C CA . TYR A 1 95 ? -5.684 6.845 -1.863 1.00 71.69 95 TYR A CA 1
ATOM 746 C C . TYR A 1 95 ? -6.424 7.724 -2.871 1.00 71.69 95 TYR A C 1
ATOM 748 O O . TYR A 1 95 ? -7.636 7.857 -2.765 1.00 71.69 95 TYR A O 1
ATOM 756 N N . ALA A 1 96 ? -5.734 8.262 -3.879 1.00 67.62 96 ALA A N 1
ATOM 757 C CA . ALA A 1 96 ? -6.361 9.119 -4.887 1.00 67.62 96 ALA A CA 1
ATOM 758 C C . ALA A 1 96 ? -7.473 8.408 -5.681 1.00 67.62 96 ALA A C 1
ATOM 760 O O . ALA A 1 96 ? -8.474 9.033 -6.010 1.00 67.62 96 ALA A O 1
ATOM 761 N N . GLU A 1 97 ? -7.321 7.111 -5.957 1.00 63.06 97 GLU A N 1
ATOM 762 C CA . GLU A 1 97 ? -8.349 6.299 -6.625 1.00 63.06 97 GLU A CA 1
ATOM 763 C C . GLU A 1 97 ? -9.551 5.972 -5.729 1.00 63.06 97 GLU A C 1
ATOM 765 O O . GLU A 1 97 ? -10.637 5.712 -6.241 1.00 63.06 97 GLU A O 1
ATOM 770 N N . SER A 1 98 ? -9.362 5.950 -4.406 1.00 56.25 98 SER A N 1
ATOM 771 C CA . SER A 1 98 ? -10.361 5.458 -3.446 1.00 56.25 98 SER A CA 1
ATOM 772 C C . SER A 1 98 ? -11.007 6.536 -2.574 1.00 56.25 98 SER A C 1
ATOM 774 O O . SER A 1 98 ? -11.961 6.231 -1.855 1.00 56.25 98 SER A O 1
ATOM 776 N N . ASP A 1 99 ? -10.499 7.769 -2.617 1.00 58.38 99 ASP A N 1
ATOM 777 C CA . ASP A 1 99 ? -11.044 8.923 -1.908 1.00 58.38 99 ASP A CA 1
ATOM 778 C C . ASP A 1 99 ? -12.369 9.369 -2.537 1.00 58.38 99 ASP A C 1
ATOM 780 O O . ASP A 1 99 ? -12.411 9.708 -3.711 1.00 58.38 99 ASP A O 1
ATOM 784 N N . HIS A 1 100 ? -13.438 9.445 -1.745 1.00 47.69 100 HIS A N 1
ATOM 785 C CA . HIS A 1 100 ? -14.765 9.927 -2.156 1.00 47.69 100 HIS A CA 1
ATOM 786 C C . HIS A 1 100 ? -14.783 11.327 -2.806 1.00 47.69 100 HIS A C 1
ATOM 788 O O . HIS A 1 100 ? -15.739 11.672 -3.495 1.00 47.69 100 HIS A O 1
ATOM 794 N N . LEU A 1 101 ? -13.746 12.148 -2.588 1.00 39.53 101 LEU A N 1
ATOM 795 C CA . LEU A 1 101 ? -13.597 13.469 -3.216 1.00 39.53 101 LEU A CA 1
ATOM 796 C C . LEU A 1 101 ? -12.930 13.419 -4.602 1.00 39.53 101 LEU A C 1
ATOM 798 O O . LEU A 1 101 ? -12.996 14.400 -5.341 1.00 39.53 101 LEU A O 1
ATOM 802 N N . HIS A 1 102 ? -12.275 12.308 -4.951 1.00 38.50 102 HIS A N 1
ATOM 803 C CA . HIS A 1 102 ? -11.446 12.165 -6.156 1.00 38.50 102 HIS A CA 1
ATOM 804 C C . HIS A 1 102 ? -11.726 10.880 -6.964 1.00 38.50 102 HIS A C 1
ATOM 806 O O . HIS A 1 102 ? -11.268 10.766 -8.102 1.00 38.50 102 HIS A O 1
ATOM 812 N N . GLY A 1 103 ? -12.495 9.942 -6.410 1.00 39.06 103 GLY A N 1
ATOM 813 C CA . GLY A 1 103 ? -12.855 8.649 -6.979 1.00 39.06 103 GLY A CA 1
ATOM 814 C C . GLY A 1 103 ? -14.369 8.437 -7.007 1.00 39.06 103 GLY A C 1
ATOM 815 O O . GLY A 1 103 ? -15.109 8.934 -6.161 1.00 39.06 103 GLY A O 1
ATOM 816 N N . LEU A 1 104 ? -14.817 7.714 -8.030 1.00 39.62 104 LEU A N 1
ATOM 817 C CA . LEU A 1 104 ? -16.204 7.303 -8.251 1.00 39.62 104 LEU A CA 1
ATOM 818 C C . LEU A 1 104 ? -16.621 6.216 -7.247 1.00 39.62 104 LEU A C 1
ATOM 820 O O . LEU A 1 104 ? -15.801 5.369 -6.892 1.00 39.62 104 LEU A O 1
ATOM 824 N N . ASP A 1 105 ? -17.903 6.190 -6.870 1.00 43.78 105 ASP A N 1
ATOM 825 C CA . ASP A 1 105 ? -18.510 5.067 -6.145 1.00 43.78 105 ASP A CA 1
ATOM 826 C C . ASP A 1 105 ? -18.270 3.759 -6.918 1.00 43.78 105 ASP A C 1
ATOM 828 O O . ASP A 1 105 ? -18.691 3.606 -8.068 1.00 43.78 105 ASP A O 1
ATOM 832 N N . GLY A 1 106 ? -17.552 2.814 -6.313 1.00 46.78 106 GLY A N 1
ATOM 833 C CA . GLY A 1 106 ? -17.234 1.530 -6.931 1.00 46.78 106 GLY A CA 1
ATOM 834 C C . GLY A 1 106 ? -16.049 0.830 -6.272 1.00 46.78 106 GLY A C 1
ATOM 835 O O . GLY A 1 106 ? -15.317 1.415 -5.471 1.00 46.78 106 GLY A O 1
ATOM 836 N N . MET A 1 107 ? -15.845 -0.445 -6.611 1.00 50.56 107 MET A N 1
ATOM 837 C CA . MET A 1 107 ? -14.667 -1.179 -6.159 1.00 50.56 107 MET A CA 1
ATOM 838 C C . MET A 1 107 ? -13.399 -0.505 -6.702 1.00 50.56 107 MET A C 1
ATOM 840 O O . MET A 1 107 ? -13.276 -0.229 -7.891 1.00 50.56 107 MET A O 1
ATOM 844 N N . VAL A 1 108 ? -12.388 -0.342 -5.852 1.00 48.66 108 VAL A N 1
ATOM 845 C CA . VAL A 1 108 ? -11.027 0.127 -6.207 1.00 48.66 108 VAL A CA 1
ATOM 846 C C . VAL A 1 108 ? -10.417 -0.693 -7.359 1.00 48.66 108 VAL A C 1
ATOM 848 O O . VAL A 1 108 ? -9.485 -0.282 -8.050 1.00 48.66 108 VAL A O 1
ATOM 851 N N . SER A 1 109 ? -10.971 -1.882 -7.593 1.00 47.59 109 SER A N 1
ATOM 852 C CA . SER A 1 109 ? -10.579 -2.803 -8.637 1.00 47.59 109 SER A CA 1
ATOM 853 C C . SER A 1 109 ? -10.891 -2.353 -10.072 1.00 47.59 109 SER A C 1
ATOM 855 O O . SER A 1 109 ? -10.168 -2.809 -10.958 1.00 47.59 109 SER A O 1
ATOM 857 N N . THR A 1 110 ? -11.876 -1.473 -10.317 1.00 44.06 110 THR A N 1
ATOM 858 C CA . THR A 1 110 ? -12.378 -1.164 -11.677 1.00 44.06 110 THR A CA 1
ATOM 859 C C . THR A 1 110 ? -11.536 -0.186 -12.491 1.00 44.06 110 THR A C 1
ATOM 861 O O . THR A 1 110 ? -11.730 -0.099 -13.703 1.00 44.06 110 THR A O 1
ATOM 864 N N . TYR A 1 111 ? -10.591 0.531 -11.880 1.00 50.06 111 TYR A N 1
ATOM 865 C CA . TYR A 1 111 ? -9.809 1.544 -12.591 1.00 50.06 111 TYR A CA 1
ATOM 866 C C . TYR A 1 111 ? -8.368 1.078 -12.833 1.00 50.06 111 TYR A C 1
ATOM 868 O O . TYR A 1 111 ? -7.631 0.708 -11.921 1.00 50.06 111 TYR A O 1
ATOM 876 N N . SER A 1 112 ? -7.947 1.110 -14.098 1.00 49.41 112 SER A N 1
ATOM 877 C CA . SER A 1 112 ? -6.597 0.764 -14.569 1.00 49.41 112 SER A CA 1
ATOM 878 C C . SER A 1 112 ? -5.556 1.867 -14.306 1.00 49.41 112 SER A C 1
ATOM 880 O O . SER A 1 112 ? -4.525 1.916 -14.975 1.00 49.41 112 SER A O 1
ATOM 882 N N . CYS A 1 113 ? -5.828 2.779 -13.368 1.00 45.69 113 CYS A N 1
ATOM 883 C CA . CYS A 1 113 ? -5.030 3.983 -13.123 1.00 45.69 113 CYS A CA 1
ATOM 884 C C . CYS A 1 113 ? -3.804 3.747 -12.210 1.00 45.69 113 CYS A C 1
ATOM 886 O O . CYS A 1 113 ? -2.915 4.601 -12.157 1.00 45.69 113 CYS A O 1
ATOM 888 N N . GLY A 1 114 ? -3.676 2.557 -11.605 1.00 50.53 114 GLY A N 1
ATOM 889 C CA . GLY A 1 114 ? -2.424 2.077 -11.019 1.00 50.53 114 GLY A CA 1
ATOM 890 C C . GLY A 1 114 ? -2.262 2.150 -9.496 1.00 50.53 114 GLY A C 1
ATOM 891 O O . GLY A 1 114 ? -1.125 2.139 -9.052 1.00 50.53 114 GLY A O 1
ATOM 892 N N . GLY A 1 115 ? -3.302 2.144 -8.656 1.00 51.69 115 GLY A N 1
ATOM 893 C CA . GLY A 1 115 ? -3.130 2.125 -7.184 1.00 51.69 115 GLY A CA 1
ATOM 894 C C . GLY A 1 115 ? -2.245 0.990 -6.624 1.00 51.69 115 GLY A C 1
ATOM 895 O O . GLY A 1 115 ? -1.633 1.114 -5.559 1.00 51.69 115 GLY A O 1
ATOM 896 N N . PHE A 1 116 ? -2.089 -0.096 -7.379 1.00 60.72 116 PHE A N 1
ATOM 897 C CA . PHE A 1 116 ? -1.212 -1.213 -7.050 1.00 60.72 116 PHE A CA 1
ATOM 898 C C . PHE A 1 116 ? -0.172 -1.400 -8.146 1.00 60.72 116 PHE A C 1
ATOM 900 O O . PHE A 1 116 ? -0.469 -1.903 -9.230 1.00 60.72 116 PHE A O 1
ATOM 907 N N . TYR A 1 117 ? 1.054 -0.989 -7.855 1.00 59.84 117 TYR A N 1
ATOM 908 C CA . TYR A 1 117 ? 2.167 -1.145 -8.778 1.00 59.84 117 TYR A CA 1
ATOM 909 C C . TYR A 1 117 ? 3.007 -2.357 -8.390 1.00 59.84 117 TYR A C 1
ATOM 911 O O . TYR A 1 117 ? 3.303 -2.601 -7.214 1.00 59.84 117 TYR A O 1
ATOM 919 N N . GLU A 1 118 ? 3.432 -3.093 -9.409 1.00 59.31 118 GLU A N 1
ATOM 920 C CA . GLU A 1 118 ? 4.488 -4.074 -9.265 1.00 59.31 118 GLU A CA 1
ATOM 921 C C . GLU A 1 118 ? 5.815 -3.356 -9.014 1.00 59.31 118 GLU A C 1
ATOM 923 O O . GLU A 1 118 ? 6.314 -2.622 -9.864 1.00 59.31 118 GLU A O 1
ATOM 928 N N . TRP A 1 119 ? 6.387 -3.565 -7.828 1.00 65.81 119 TRP A N 1
ATOM 929 C CA . TRP A 1 119 ? 7.710 -3.055 -7.491 1.00 65.81 119 TRP A CA 1
ATOM 930 C C . TRP A 1 119 ? 8.618 -4.201 -7.095 1.00 65.81 119 TRP A C 1
ATOM 932 O O . TRP A 1 119 ? 8.302 -4.984 -6.196 1.00 65.81 119 TRP A O 1
ATOM 942 N N . TYR A 1 120 ? 9.778 -4.240 -7.729 1.00 60.62 120 TYR A N 1
ATOM 943 C CA . TYR A 1 120 ? 10.842 -5.163 -7.402 1.00 60.62 120 TYR A CA 1
ATOM 944 C C . TYR A 1 120 ? 12.165 -4.427 -7.306 1.00 60.62 120 TYR A C 1
ATOM 946 O O . TYR A 1 120 ? 12.459 -3.497 -8.060 1.00 60.62 120 TYR A O 1
ATOM 954 N N . ARG A 1 121 ? 13.006 -4.894 -6.387 1.00 64.25 121 ARG A N 1
ATOM 955 C CA . ARG A 1 121 ? 14.412 -4.516 -6.363 1.00 64.25 121 ARG A CA 1
ATOM 956 C C . ARG A 1 121 ? 15.197 -5.527 -7.186 1.00 64.25 121 ARG A C 1
ATOM 958 O O . ARG A 1 121 ? 15.213 -6.706 -6.839 1.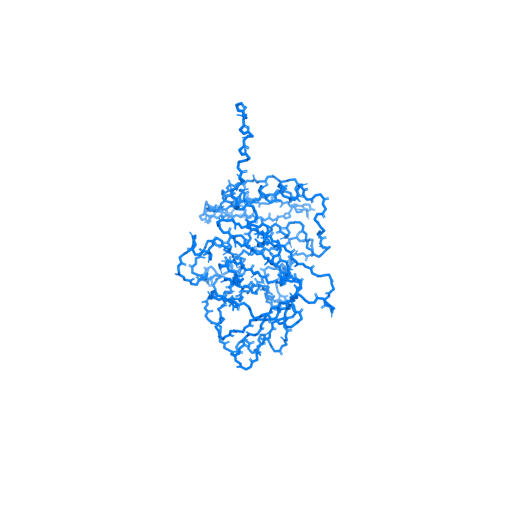00 64.25 121 ARG A O 1
ATOM 965 N N . LEU A 1 122 ? 15.883 -5.053 -8.222 1.00 62.62 122 LEU A N 1
ATOM 966 C CA . LEU A 1 122 ? 16.913 -5.826 -8.913 1.00 62.62 122 LEU A CA 1
ATOM 967 C C . LEU A 1 122 ? 18.208 -5.773 -8.091 1.00 62.62 122 LEU A C 1
ATOM 969 O O . LEU A 1 122 ? 18.785 -4.702 -7.899 1.00 62.62 122 LEU A O 1
ATOM 973 N N . VAL A 1 123 ? 18.641 -6.923 -7.577 1.00 63.62 123 VAL A N 1
ATOM 974 C CA . VAL A 1 123 ? 19.959 -7.141 -6.958 1.00 63.62 123 VAL A CA 1
ATOM 975 C C . VAL A 1 123 ? 20.781 -8.116 -7.806 1.00 63.62 123 VAL A C 1
ATOM 977 O O . VAL A 1 123 ? 20.277 -8.663 -8.788 1.00 63.62 123 VAL A O 1
ATOM 980 N N . GLN A 1 124 ? 22.062 -8.318 -7.477 1.00 59.41 124 GLN A N 1
ATOM 981 C CA . GLN A 1 124 ? 22.917 -9.242 -8.237 1.00 59.41 124 GLN A CA 1
ATOM 982 C C . GLN A 1 124 ? 22.352 -10.668 -8.245 1.00 59.41 124 GLN A C 1
ATOM 984 O O . GLN A 1 124 ? 22.475 -11.368 -9.249 1.00 59.41 124 GLN A O 1
ATOM 989 N N . GLU A 1 125 ? 21.685 -11.045 -7.159 1.00 59.88 125 GLU A N 1
ATOM 990 C CA . GLU A 1 125 ? 21.059 -12.339 -6.910 1.00 59.88 125 GLU A CA 1
ATOM 991 C C . GLU A 1 125 ? 19.660 -12.477 -7.548 1.00 59.88 125 GLU A C 1
ATOM 993 O O . GLU A 1 125 ? 19.072 -13.552 -7.482 1.00 59.88 125 GLU A O 1
ATOM 998 N N . GLY A 1 126 ? 19.122 -11.424 -8.181 1.00 60.88 126 GLY A N 1
ATOM 999 C CA . GLY A 1 126 ? 17.819 -11.437 -8.860 1.00 60.88 126 GLY A CA 1
ATOM 1000 C C . GLY A 1 126 ? 16.822 -10.398 -8.335 1.00 60.88 126 GLY A C 1
ATOM 1001 O O . GLY A 1 126 ? 17.199 -9.383 -7.751 1.00 60.88 126 GLY A O 1
ATOM 1002 N N . VAL A 1 127 ? 15.529 -10.622 -8.578 1.00 61.88 127 VAL A N 1
ATOM 1003 C CA . VAL A 1 127 ? 14.442 -9.808 -8.011 1.00 61.88 127 VAL A CA 1
ATOM 1004 C C . VAL A 1 127 ? 14.159 -10.248 -6.577 1.00 61.88 127 VAL A C 1
ATOM 1006 O O . VAL A 1 127 ? 13.819 -11.401 -6.320 1.00 61.88 127 VAL A O 1
ATOM 1009 N N . ARG A 1 128 ? 14.238 -9.304 -5.636 1.00 66.94 128 ARG A N 1
ATOM 1010 C CA . ARG A 1 128 ? 13.781 -9.510 -4.257 1.00 66.94 128 ARG A CA 1
ATOM 1011 C C . ARG A 1 128 ? 12.305 -9.128 -4.124 1.00 66.94 128 ARG A C 1
ATOM 1013 O O . ARG A 1 128 ? 11.938 -7.988 -4.410 1.00 66.94 128 ARG A O 1
ATOM 1020 N N . LYS A 1 129 ? 11.490 -10.060 -3.617 1.00 67.75 129 LYS A N 1
ATOM 1021 C CA . LYS A 1 129 ? 10.090 -9.818 -3.239 1.00 67.75 129 LYS A CA 1
ATOM 1022 C C . LYS A 1 129 ? 9.993 -8.818 -2.079 1.00 67.75 129 LYS A C 1
ATOM 1024 O O . LYS A 1 129 ? 10.774 -8.870 -1.124 1.00 67.75 129 LYS A O 1
ATOM 1029 N N . MET A 1 130 ? 8.972 -7.967 -2.132 1.00 70.81 130 MET A N 1
ATOM 1030 C CA . MET A 1 130 ? 8.635 -7.057 -1.042 1.00 70.81 130 MET A CA 1
ATOM 1031 C C . MET A 1 130 ? 7.943 -7.788 0.123 1.00 70.81 130 MET A C 1
ATOM 1033 O O . MET A 1 130 ? 7.065 -8.625 -0.106 1.00 70.81 130 MET A O 1
ATOM 1037 N N . PRO A 1 131 ? 8.296 -7.482 1.385 1.00 73.88 131 PRO A N 1
ATOM 1038 C CA . PRO A 1 131 ? 7.571 -8.009 2.536 1.00 73.88 131 PRO A CA 1
ATOM 1039 C C . PRO A 1 131 ? 6.115 -7.534 2.540 1.00 73.88 131 PRO A C 1
ATOM 1041 O O . PRO A 1 131 ? 5.850 -6.384 2.178 1.00 73.88 131 PRO A O 1
ATOM 1044 N N . SER A 1 132 ? 5.198 -8.377 3.019 1.00 79.62 132 SER A N 1
ATOM 1045 C CA . SER A 1 132 ? 3.786 -8.016 3.176 1.00 79.62 132 SER A CA 1
ATOM 1046 C C . SER A 1 132 ? 3.612 -6.775 4.055 1.00 79.62 132 SER A C 1
ATOM 1048 O O . SER A 1 132 ? 4.424 -6.510 4.951 1.00 79.62 132 SER A O 1
ATOM 1050 N N . ARG A 1 133 ? 2.557 -6.006 3.793 1.00 85.75 133 ARG A N 1
ATOM 1051 C CA . ARG A 1 133 ? 2.223 -4.802 4.557 1.00 85.75 133 ARG A CA 1
ATOM 1052 C C . ARG A 1 133 ? 0.720 -4.565 4.601 1.00 85.75 133 ARG A C 1
ATOM 1054 O O . ARG A 1 133 ? -0.015 -5.077 3.759 1.00 85.75 133 ARG A O 1
ATOM 1061 N N . LEU A 1 134 ? 0.307 -3.738 5.550 1.00 88.94 134 LEU A N 1
ATOM 1062 C CA . LEU A 1 134 ? -1.041 -3.196 5.624 1.00 88.94 134 LEU A CA 1
ATOM 1063 C C . LEU A 1 134 ? -1.036 -1.722 5.222 1.00 88.94 134 LEU A C 1
ATOM 1065 O O . LEU A 1 134 ? -0.288 -0.942 5.810 1.00 88.94 134 LEU A O 1
ATOM 1069 N N . ASP A 1 135 ? -1.881 -1.335 4.275 1.00 88.25 135 ASP A N 1
ATOM 1070 C CA . ASP A 1 135 ? -2.136 0.072 3.964 1.00 88.25 135 ASP A CA 1
ATOM 1071 C C . ASP A 1 135 ? -3.489 0.459 4.583 1.00 88.25 135 ASP A C 1
ATOM 1073 O O . ASP A 1 135 ? -4.514 -0.143 4.266 1.00 88.25 135 ASP A O 1
ATOM 1077 N N . ILE A 1 136 ? -3.487 1.429 5.502 1.00 90.31 136 ILE A N 1
ATOM 1078 C CA . ILE A 1 136 ? -4.670 1.890 6.243 1.00 90.31 136 ILE A CA 1
ATOM 1079 C C . ILE A 1 136 ? -4.936 3.352 5.904 1.00 90.31 136 ILE A C 1
ATOM 1081 O O . ILE A 1 136 ? -4.060 4.206 6.076 1.00 90.31 136 ILE A O 1
ATOM 1085 N N . HIS A 1 137 ? -6.154 3.653 5.464 1.00 88.56 137 HIS A N 1
ATOM 1086 C CA . HIS A 1 137 ? -6.623 5.021 5.275 1.00 88.56 137 HIS A CA 1
ATOM 1087 C C . HIS A 1 137 ? -7.582 5.376 6.405 1.00 88.56 137 HIS A C 1
ATOM 1089 O O . HIS A 1 137 ? -8.563 4.674 6.651 1.00 88.56 137 HIS A O 1
ATOM 1095 N N . VAL A 1 138 ? -7.276 6.464 7.101 1.00 90.44 138 VAL A N 1
ATOM 1096 C CA . VAL A 1 138 ? -7.998 6.909 8.288 1.00 90.44 138 VAL A CA 1
ATOM 1097 C C . VAL A 1 138 ? -8.428 8.352 8.089 1.00 90.44 138 VAL A C 1
ATOM 1099 O O . VAL A 1 138 ? -7.637 9.193 7.668 1.00 90.44 138 VAL A O 1
ATOM 1102 N N . THR A 1 139 ? -9.664 8.665 8.435 1.00 89.56 139 THR A N 1
ATOM 1103 C CA . THR A 1 139 ? -10.143 10.040 8.513 1.00 89.56 139 THR A CA 1
ATOM 1104 C C . THR A 1 139 ? -10.791 10.303 9.862 1.00 89.56 139 THR A C 1
ATOM 1106 O O . THR A 1 139 ? -10.992 9.386 10.661 1.00 89.56 139 THR A O 1
ATOM 1109 N N . LYS A 1 140 ? -11.081 11.573 10.130 1.00 84.88 140 LYS A N 1
ATOM 1110 C CA . LYS A 1 140 ? -11.845 11.988 11.298 1.00 84.88 140 LYS A CA 1
ATOM 1111 C C . LYS A 1 140 ? -13.151 12.621 10.835 1.00 84.88 140 LYS A C 1
ATOM 1113 O O . LYS A 1 140 ? -13.131 13.612 10.105 1.00 84.88 140 LYS A O 1
ATOM 1118 N N . THR A 1 141 ? -14.267 12.048 11.269 1.00 79.75 141 THR A N 1
ATOM 1119 C CA . THR A 1 141 ? -15.619 12.514 10.952 1.00 79.75 141 THR A CA 1
ATOM 1120 C C . THR A 1 141 ? -16.284 12.936 12.254 1.00 79.75 141 THR A C 1
ATOM 1122 O O . THR A 1 141 ? -16.685 12.101 13.055 1.00 79.75 141 THR A O 1
ATOM 1125 N N . GLY A 1 142 ? -16.355 14.247 12.500 1.00 79.06 142 GLY A N 1
ATOM 1126 C CA . GLY A 1 142 ? -16.718 14.757 13.824 1.00 79.06 142 GLY A CA 1
ATOM 1127 C C . GLY A 1 142 ? -15.643 14.398 14.853 1.00 79.06 142 GLY A C 1
ATOM 1128 O O . GLY A 1 142 ? -14.468 14.721 14.653 1.00 79.06 142 GLY A O 1
ATOM 1129 N N . ASP A 1 143 ? -16.042 13.720 15.927 1.00 81.00 143 ASP A N 1
ATOM 1130 C CA . ASP A 1 143 ? -15.121 13.211 16.949 1.00 81.00 143 ASP A CA 1
ATOM 1131 C C . ASP A 1 143 ? -14.655 11.775 16.680 1.00 81.00 143 ASP A C 1
ATOM 1133 O O . ASP A 1 143 ? -13.665 11.335 17.269 1.00 81.00 143 ASP A O 1
ATOM 1137 N N . ASP A 1 144 ? -15.289 11.084 15.732 1.00 84.81 144 ASP A N 1
ATOM 1138 C CA . ASP A 1 144 ? -15.016 9.683 15.448 1.00 84.81 144 ASP A CA 1
ATOM 1139 C C . ASP A 1 144 ? -13.845 9.509 14.482 1.00 84.81 144 ASP A C 1
ATOM 1141 O O . ASP A 1 144 ? -13.694 10.216 13.477 1.00 84.81 144 ASP A O 1
ATOM 1145 N N . VAL A 1 145 ? -13.013 8.513 14.781 1.00 89.25 145 VAL A N 1
ATOM 1146 C CA . VAL A 1 145 ? -11.980 8.027 13.870 1.00 89.25 145 VAL A CA 1
ATOM 1147 C C . VAL A 1 145 ? -12.596 6.963 12.974 1.00 89.25 145 VAL A C 1
ATOM 1149 O O . VAL A 1 145 ? -13.111 5.961 13.459 1.00 89.25 145 VAL A O 1
ATOM 1152 N N . VAL A 1 146 ? -12.508 7.161 11.664 1.00 89.94 146 VAL A N 1
ATOM 1153 C CA . VAL A 1 146 ? -13.105 6.270 10.668 1.00 89.94 146 VAL A CA 1
ATOM 1154 C C . VAL A 1 146 ? -12.001 5.688 9.797 1.00 89.94 146 VAL A C 1
ATOM 1156 O O . VAL A 1 146 ? -11.224 6.425 9.186 1.00 89.94 146 VAL A O 1
ATOM 1159 N N . ILE A 1 147 ? -11.932 4.361 9.714 1.00 88.81 147 ILE A N 1
ATOM 1160 C CA . ILE A 1 147 ? -11.102 3.671 8.727 1.00 88.81 147 ILE A CA 1
ATOM 1161 C C . ILE A 1 147 ? -11.909 3.615 7.440 1.00 88.81 147 ILE A C 1
ATOM 1163 O O . ILE A 1 147 ? -12.923 2.929 7.353 1.00 88.81 147 ILE A O 1
ATOM 1167 N N . THR A 1 148 ? -11.471 4.362 6.434 1.00 83.00 148 THR A N 1
ATOM 1168 C CA . THR A 1 148 ? -12.172 4.424 5.150 1.00 83.00 148 THR A CA 1
ATOM 1169 C C . THR A 1 148 ? -11.780 3.269 4.248 1.00 83.00 148 THR A C 1
ATOM 1171 O O . THR A 1 148 ? -12.613 2.781 3.490 1.00 83.00 148 THR A O 1
ATOM 1174 N N . ARG A 1 149 ? -10.517 2.832 4.318 1.00 82.12 149 ARG A N 1
ATOM 1175 C CA . ARG A 1 149 ? -9.978 1.720 3.530 1.00 82.12 149 ARG A CA 1
ATOM 1176 C C . ARG A 1 149 ? -8.896 0.982 4.297 1.00 82.12 149 ARG A C 1
ATOM 1178 O O . ARG A 1 149 ? -8.122 1.590 5.041 1.00 82.12 149 ARG A O 1
ATOM 1185 N N . LEU A 1 150 ? -8.798 -0.316 4.039 1.00 85.88 150 LEU A N 1
ATOM 1186 C CA . LEU A 1 150 ? -7.759 -1.165 4.601 1.00 85.88 150 LEU A CA 1
ATOM 1187 C C . LEU A 1 150 ? -7.381 -2.262 3.608 1.00 85.88 150 LEU A C 1
ATOM 1189 O O . LEU A 1 150 ? -8.236 -3.041 3.183 1.00 85.88 150 LEU A O 1
ATOM 1193 N N . TYR A 1 151 ? -6.099 -2.317 3.250 1.00 86.44 151 TYR A N 1
ATOM 1194 C CA . TYR A 1 151 ? -5.573 -3.259 2.267 1.00 86.44 151 TYR A CA 1
ATOM 1195 C C . TYR A 1 151 ? -4.452 -4.093 2.865 1.00 86.44 151 TYR A C 1
ATOM 1197 O O . TYR A 1 151 ? -3.412 -3.558 3.256 1.00 86.44 151 TYR A O 1
ATOM 1205 N N . LEU A 1 152 ? -4.633 -5.409 2.885 1.00 86.94 152 LEU A N 1
ATOM 1206 C CA . LEU A 1 152 ? -3.548 -6.346 3.130 1.00 86.94 152 LEU A CA 1
ATOM 1207 C C . LEU A 1 152 ? -2.874 -6.661 1.797 1.00 86.94 152 LEU A C 1
ATOM 1209 O O . LEU A 1 152 ? -3.467 -7.274 0.912 1.00 86.94 152 LEU A O 1
ATOM 1213 N N . ILE A 1 153 ? -1.626 -6.226 1.660 1.00 82.69 153 ILE A N 1
ATOM 1214 C CA . ILE A 1 153 ? -0.832 -6.386 0.445 1.00 82.69 153 ILE A CA 1
ATOM 1215 C C . ILE A 1 153 ? 0.225 -7.453 0.706 1.00 82.69 153 ILE A C 1
ATOM 1217 O O . ILE A 1 153 ? 1.092 -7.291 1.570 1.00 82.69 153 ILE A O 1
ATOM 1221 N N . ALA A 1 154 ? 0.183 -8.528 -0.072 1.00 78.31 154 ALA A N 1
ATOM 1222 C CA . ALA A 1 154 ? 1.130 -9.628 -0.005 1.00 78.31 154 ALA A CA 1
ATOM 1223 C C . ALA A 1 154 ? 1.537 -10.044 -1.419 1.00 78.31 154 ALA A C 1
ATOM 1225 O O . ALA A 1 154 ? 0.707 -10.132 -2.315 1.00 78.31 154 ALA A O 1
ATOM 1226 N N . SER A 1 155 ? 2.815 -10.331 -1.659 1.00 70.62 155 SER A N 1
ATOM 1227 C CA . SER A 1 155 ? 3.192 -10.976 -2.926 1.00 70.62 155 SER A CA 1
ATOM 1228 C C . SER A 1 155 ? 3.102 -12.495 -2.787 1.00 70.62 155 SER A C 1
ATOM 1230 O O . SER A 1 155 ? 3.515 -13.057 -1.776 1.00 70.62 155 SER A O 1
ATOM 1232 N N . LEU A 1 156 ? 2.603 -13.183 -3.798 1.00 66.62 156 LEU A N 1
ATOM 1233 C CA . LEU A 1 156 ? 2.626 -14.634 -3.895 1.00 66.62 156 LEU A CA 1
ATOM 1234 C C . LEU A 1 156 ? 3.780 -15.025 -4.813 1.00 66.62 156 LEU A C 1
ATOM 1236 O O . LEU A 1 156 ? 3.830 -14.615 -5.974 1.00 66.62 156 LEU A O 1
ATOM 1240 N N . GLN A 1 157 ? 4.721 -15.811 -4.294 1.00 59.56 157 GLN A N 1
ATOM 1241 C CA . GLN A 1 157 ? 5.708 -16.455 -5.152 1.00 59.56 157 GLN A CA 1
ATOM 1242 C C . GLN A 1 157 ? 5.002 -17.628 -5.833 1.00 59.56 157 GLN A C 1
ATOM 1244 O O . GLN A 1 157 ? 4.491 -18.514 -5.146 1.00 59.56 157 GLN A O 1
ATOM 1249 N N . ARG A 1 158 ? 4.935 -17.636 -7.171 1.00 55.31 158 ARG A N 1
ATOM 1250 C CA . ARG A 1 158 ? 4.573 -18.870 -7.872 1.00 55.31 158 ARG A CA 1
ATOM 1251 C C . ARG A 1 158 ? 5.703 -19.863 -7.609 1.00 55.31 158 ARG A C 1
ATOM 1253 O O . ARG A 1 158 ? 6.868 -19.492 -7.732 1.00 55.31 158 ARG A O 1
ATOM 1260 N N . LEU A 1 159 ? 5.348 -21.079 -7.185 1.00 47.56 159 LEU A N 1
ATOM 1261 C CA . LEU A 1 159 ? 6.293 -22.186 -7.009 1.00 47.56 159 LEU A CA 1
ATOM 1262 C C . LEU A 1 159 ? 7.231 -22.218 -8.216 1.00 47.56 159 LEU A C 1
ATOM 1264 O O . LEU A 1 159 ? 6.764 -22.297 -9.352 1.00 47.56 159 LEU A O 1
ATOM 1268 N N . GLU A 1 160 ? 8.529 -22.079 -7.950 1.00 49.06 160 GLU A N 1
ATOM 1269 C CA . GLU A 1 160 ? 9.570 -21.991 -8.968 1.00 49.06 160 GLU A CA 1
ATOM 1270 C C . GLU A 1 160 ? 9.401 -23.135 -9.971 1.00 49.06 160 GLU A C 1
ATOM 1272 O O . GLU A 1 160 ? 9.489 -24.315 -9.612 1.00 49.06 160 GLU A O 1
ATOM 1277 N N . SER A 1 161 ? 9.171 -22.808 -11.245 1.00 42.16 161 SER A N 1
ATOM 1278 C CA . SER A 1 161 ? 9.412 -23.803 -12.277 1.00 42.16 161 SER A CA 1
ATOM 1279 C C . SER A 1 161 ? 10.931 -23.971 -12.338 1.00 42.16 161 SER A C 1
ATOM 1281 O O . SER A 1 161 ? 11.670 -23.010 -12.550 1.00 42.16 161 SER A O 1
ATOM 1283 N N . LYS A 1 162 ? 11.425 -25.199 -12.136 1.00 46.41 162 LYS A N 1
ATOM 1284 C CA . LYS A 1 162 ? 12.864 -25.536 -12.198 1.00 46.41 162 LYS A CA 1
ATOM 1285 C C . LYS A 1 162 ? 13.518 -25.233 -13.563 1.00 46.41 162 LYS A C 1
ATOM 1287 O O . LYS A 1 162 ? 14.685 -25.556 -13.761 1.00 46.41 162 LYS A O 1
ATOM 1292 N N . LEU A 1 163 ? 12.763 -24.681 -14.512 1.00 47.44 163 LEU A N 1
ATOM 1293 C CA . LEU A 1 163 ? 13.145 -24.429 -15.895 1.00 47.44 163 LEU A CA 1
ATOM 1294 C C . LEU A 1 163 ? 13.256 -22.935 -16.227 1.00 47.44 163 LEU A C 1
ATOM 1296 O O . LEU A 1 163 ? 13.698 -22.613 -17.328 1.00 47.44 163 LEU A O 1
ATOM 1300 N N . ASP A 1 164 ? 12.888 -22.024 -15.320 1.00 48.62 164 ASP A N 1
ATOM 1301 C CA . ASP A 1 164 ? 12.999 -20.594 -15.603 1.00 48.62 164 ASP A CA 1
ATO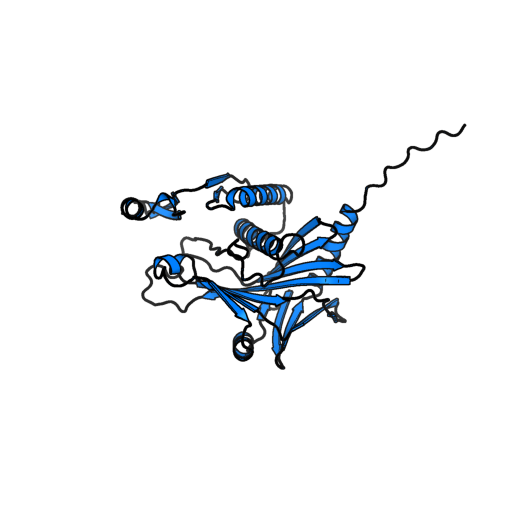M 1302 C C . ASP A 1 164 ? 14.468 -20.133 -15.468 1.00 48.62 164 ASP A C 1
ATOM 1304 O O . ASP A 1 164 ? 15.066 -20.265 -14.397 1.00 48.62 164 ASP A O 1
ATOM 1308 N N . PRO A 1 165 ? 15.083 -19.570 -16.529 1.00 49.81 165 PRO A N 1
ATOM 1309 C CA . PRO A 1 165 ? 16.502 -19.197 -16.536 1.00 49.81 165 PRO A CA 1
ATOM 1310 C C . PRO A 1 165 ? 16.844 -18.047 -15.574 1.00 49.81 165 PRO A C 1
ATOM 1312 O O . PRO A 1 165 ? 18.020 -17.774 -15.332 1.00 49.81 165 PRO A O 1
ATOM 1315 N N . ILE A 1 166 ? 15.833 -17.359 -15.032 1.00 50.03 166 ILE A N 1
ATOM 1316 C CA . ILE A 1 166 ? 15.958 -16.320 -14.009 1.00 50.03 166 ILE A CA 1
ATOM 1317 C C . ILE A 1 166 ? 14.852 -16.579 -12.965 1.00 50.03 166 ILE A C 1
ATOM 1319 O O . ILE A 1 166 ? 13.683 -16.355 -13.282 1.00 50.03 166 ILE A O 1
ATOM 1323 N N . PRO A 1 167 ? 15.178 -17.004 -11.728 1.00 47.72 167 PRO A N 1
ATOM 1324 C CA . PRO A 1 167 ? 14.209 -17.513 -10.738 1.00 47.72 167 PRO A CA 1
ATOM 1325 C C . PRO A 1 167 ? 13.110 -16.535 -10.291 1.00 47.72 167 PRO A C 1
ATOM 1327 O O . PRO A 1 167 ? 12.203 -16.897 -9.552 1.00 47.72 167 PRO A O 1
ATOM 1330 N N . THR A 1 168 ? 13.199 -15.266 -10.681 1.00 52.72 168 THR A N 1
ATOM 1331 C CA . THR A 1 168 ? 12.556 -14.171 -9.954 1.00 52.72 168 THR A CA 1
ATOM 1332 C C . THR A 1 168 ? 11.581 -13.341 -10.798 1.00 52.72 168 THR A C 1
ATOM 1334 O O . THR A 1 168 ? 11.156 -12.277 -10.359 1.00 52.72 168 THR A O 1
ATOM 1337 N N . GLN A 1 169 ? 11.251 -13.776 -12.019 1.00 56.44 169 GLN A N 1
ATOM 1338 C CA . GLN A 1 169 ? 10.418 -12.998 -12.955 1.00 56.44 169 GLN A CA 1
ATOM 1339 C C . GLN A 1 169 ? 8.906 -13.239 -12.817 1.00 56.44 169 GLN A C 1
ATOM 1341 O O . GLN A 1 169 ? 8.127 -12.501 -13.405 1.00 56.44 169 GLN A O 1
ATOM 1346 N N . LYS A 1 170 ? 8.478 -14.247 -12.048 1.00 61.84 170 LYS A N 1
ATOM 1347 C CA . LYS A 1 170 ? 7.080 -14.705 -12.011 1.00 61.84 170 LYS A CA 1
ATOM 1348 C C . LYS A 1 170 ? 6.531 -14.701 -10.585 1.00 61.84 170 LYS A C 1
ATOM 1350 O O . LYS A 1 170 ? 6.429 -15.741 -9.937 1.00 61.84 170 LYS A O 1
ATOM 1355 N N . TYR A 1 171 ? 6.181 -13.525 -10.073 1.00 64.44 171 TYR A N 1
ATOM 1356 C CA . TYR A 1 171 ? 5.408 -13.400 -8.835 1.00 64.44 171 TYR A CA 1
ATOM 1357 C C . TYR A 1 171 ? 4.101 -12.659 -9.105 1.00 64.44 171 TYR A C 1
ATOM 1359 O O . TYR A 1 171 ? 4.019 -11.835 -10.007 1.00 64.44 171 TYR A O 1
ATOM 1367 N N . ALA A 1 172 ? 3.067 -12.966 -8.330 1.00 69.25 172 ALA A N 1
ATOM 1368 C CA . ALA A 1 172 ? 1.827 -12.204 -8.358 1.00 69.25 172 ALA A CA 1
ATOM 1369 C C . ALA A 1 172 ? 1.766 -11.308 -7.122 1.00 69.25 172 ALA A C 1
ATOM 1371 O O . ALA A 1 172 ? 2.284 -11.657 -6.059 1.00 69.25 172 ALA A O 1
ATOM 1372 N N . ILE A 1 173 ? 1.137 -10.149 -7.237 1.00 71.00 173 ILE A N 1
ATOM 1373 C CA . ILE A 1 173 ? 0.774 -9.325 -6.092 1.00 71.00 173 ILE A CA 1
ATOM 1374 C C . ILE A 1 173 ? -0.685 -9.606 -5.786 1.00 71.00 173 ILE A C 1
ATOM 1376 O O . ILE A 1 173 ? -1.557 -9.409 -6.625 1.00 71.00 173 ILE A O 1
ATOM 1380 N N . GLN A 1 174 ? -0.940 -10.069 -4.574 1.00 74.81 174 GLN A N 1
ATOM 1381 C CA . GLN A 1 174 ? -2.275 -10.217 -4.041 1.00 74.81 174 GLN A CA 1
ATOM 1382 C C . GLN A 1 174 ? -2.560 -9.047 -3.109 1.00 74.81 174 GLN A C 1
ATOM 1384 O O . GLN A 1 174 ? -1.786 -8.735 -2.200 1.00 74.81 174 GLN A O 1
ATOM 1389 N N . ILE A 1 175 ? -3.699 -8.412 -3.329 1.00 76.81 175 ILE A N 1
ATOM 1390 C CA . ILE A 1 175 ? -4.241 -7.419 -2.423 1.00 76.81 175 ILE A CA 1
ATOM 1391 C C . ILE A 1 175 ? -5.602 -7.896 -1.953 1.00 76.81 175 ILE A C 1
ATOM 1393 O O . ILE A 1 175 ? -6.477 -8.161 -2.772 1.00 76.81 175 ILE A O 1
ATOM 1397 N N . LEU A 1 176 ? -5.781 -7.963 -0.639 1.00 79.38 176 LEU A N 1
ATOM 1398 C CA . LEU A 1 176 ? -7.080 -8.146 -0.006 1.00 79.38 176 LEU A CA 1
ATOM 1399 C C . LEU A 1 176 ? -7.555 -6.788 0.514 1.00 79.38 176 LEU A C 1
ATOM 1401 O O . LEU A 1 176 ? -6.878 -6.162 1.328 1.00 79.38 176 LEU A O 1
ATOM 1405 N N . SER A 1 177 ? -8.703 -6.325 0.035 1.00 80.38 177 SER A N 1
ATOM 1406 C CA . SER A 1 177 ? -9.440 -5.210 0.617 1.00 80.38 177 SER A CA 1
ATOM 1407 C C . SER A 1 177 ? -10.295 -5.750 1.756 1.00 80.38 177 SER A C 1
ATOM 1409 O O . SER A 1 177 ? -11.250 -6.492 1.547 1.00 80.38 177 SER A O 1
ATOM 1411 N N . VAL A 1 178 ? -9.893 -5.405 2.974 1.00 75.31 178 VAL A N 1
ATOM 1412 C CA . VAL A 1 178 ? -10.525 -5.855 4.222 1.00 75.31 178 VAL A CA 1
ATOM 1413 C C . VAL A 1 178 ? -11.597 -4.865 4.678 1.00 75.31 178 VAL A C 1
ATOM 1415 O O . VAL A 1 178 ? -12.489 -5.213 5.434 1.00 75.31 178 VAL A O 1
ATOM 1418 N N . VAL A 1 179 ? -11.516 -3.613 4.230 1.00 68.25 179 VAL A N 1
ATOM 1419 C CA . VAL A 1 179 ? -12.524 -2.586 4.501 1.00 68.25 179 VAL A CA 1
ATOM 1420 C C . VAL A 1 179 ? -12.868 -1.925 3.172 1.00 68.25 179 VAL A C 1
ATOM 1422 O O . VAL A 1 179 ? -12.089 -1.111 2.663 1.00 68.25 179 VAL A O 1
ATOM 1425 N N . SER A 1 180 ? -14.005 -2.323 2.602 1.00 64.94 180 SER A N 1
ATOM 1426 C CA . SER A 1 180 ? -14.583 -1.755 1.378 1.00 64.94 180 SER A CA 1
ATOM 1427 C C . SER A 1 180 ? -15.509 -0.566 1.679 1.00 64.94 180 SER A C 1
ATOM 1429 O O . SER A 1 180 ? -15.573 0.379 0.890 1.00 64.94 180 SER A O 1
ATOM 1431 N N . GLU A 1 181 ? -16.128 -0.545 2.863 1.00 71.62 181 GLU A N 1
ATOM 1432 C CA . GLU A 1 181 ? -16.988 0.538 3.355 1.00 71.62 181 GLU A CA 1
ATOM 1433 C C . GLU A 1 181 ? -16.401 1.218 4.604 1.00 71.62 181 GLU A C 1
ATOM 1435 O O . GLU A 1 181 ? -15.828 0.535 5.457 1.00 71.62 181 GLU A O 1
ATOM 1440 N N . PRO A 1 182 ? -16.531 2.552 4.754 1.00 80.56 182 PRO A N 1
ATOM 1441 C CA . PRO A 1 182 ? -16.019 3.256 5.925 1.00 80.56 182 PRO A CA 1
ATOM 1442 C C . PRO A 1 182 ? -16.551 2.671 7.235 1.00 80.56 182 PRO A C 1
ATOM 1444 O O . PRO A 1 182 ? -17.757 2.549 7.424 1.00 80.56 182 PRO A O 1
ATOM 1447 N N . THR A 1 183 ? -15.642 2.330 8.146 1.00 85.00 183 THR A N 1
ATOM 1448 C CA . THR A 1 183 ? -15.971 1.647 9.400 1.00 85.00 183 THR A CA 1
ATOM 1449 C C . THR A 1 183 ? -15.236 2.288 10.571 1.00 85.00 183 THR A C 1
ATOM 1451 O O . THR A 1 183 ? -14.050 2.615 10.480 1.00 85.00 183 THR A O 1
ATOM 1454 N N . THR A 1 184 ? -15.927 2.442 11.698 1.00 90.12 184 THR A N 1
ATOM 1455 C CA . THR A 1 184 ? -15.312 2.852 12.965 1.00 90.12 184 THR A CA 1
ATOM 1456 C C . THR A 1 184 ? -14.683 1.625 13.632 1.00 90.12 184 THR A C 1
ATOM 1458 O O . THR A 1 184 ? -15.405 0.668 13.922 1.00 90.12 184 THR A O 1
ATOM 1461 N N . PRO A 1 185 ? -13.358 1.600 13.874 1.00 92.62 185 PRO A N 1
ATOM 1462 C CA . PRO A 1 185 ? -12.741 0.494 14.591 1.00 92.62 185 PRO A CA 1
ATOM 1463 C C . PRO A 1 185 ? -13.248 0.443 16.035 1.00 92.62 185 PRO A C 1
ATOM 1465 O O . PRO A 1 185 ? -13.417 1.475 16.684 1.00 92.62 185 PRO A O 1
ATOM 1468 N N . SER A 1 186 ? -13.436 -0.763 16.565 1.00 93.06 186 SER A N 1
ATOM 1469 C CA . SER A 1 186 ? -13.748 -0.935 17.985 1.00 93.06 186 SER A CA 1
ATOM 1470 C C . SER A 1 186 ? -12.481 -0.737 18.810 1.00 93.06 186 SER A C 1
ATOM 1472 O O . SER A 1 186 ? -11.485 -1.428 18.594 1.00 93.06 186 SER A O 1
ATOM 1474 N N . GLN A 1 187 ? -12.509 0.207 19.749 1.00 92.06 187 GLN A N 1
ATOM 1475 C CA . GLN A 1 187 ? -11.408 0.415 20.683 1.00 92.06 187 GLN A CA 1
ATOM 1476 C C . GLN A 1 187 ? -11.447 -0.641 21.789 1.00 92.06 187 GLN A C 1
ATOM 1478 O O . GLN A 1 187 ? -12.469 -0.835 22.446 1.00 92.06 187 GLN A O 1
ATOM 1483 N N . GLN A 1 188 ? -10.318 -1.306 21.997 1.00 92.00 188 GLN A N 1
ATOM 1484 C CA . GLN A 1 188 ? -10.138 -2.326 23.019 1.00 92.00 188 GLN A CA 1
ATOM 1485 C C . GLN A 1 188 ? -9.592 -1.718 24.317 1.00 92.00 188 GLN A C 1
ATOM 1487 O O . GLN A 1 188 ? -9.093 -0.590 24.347 1.00 92.00 188 GLN A O 1
ATOM 1492 N N . THR A 1 189 ? -9.670 -2.474 25.414 1.00 89.94 189 THR A N 1
ATOM 1493 C CA . THR A 1 189 ? -9.234 -2.020 26.747 1.00 89.94 189 THR A CA 1
ATOM 1494 C C . THR A 1 189 ? -7.735 -1.745 26.844 1.00 89.94 189 THR A C 1
ATOM 1496 O O . THR A 1 189 ? -7.317 -0.941 27.669 1.00 89.94 189 THR A O 1
ATOM 1499 N N . ASP A 1 190 ? -6.932 -2.408 26.015 1.00 88.19 190 ASP A N 1
ATOM 1500 C CA . ASP A 1 190 ? -5.484 -2.206 25.899 1.00 88.19 190 ASP A CA 1
ATOM 1501 C C . ASP A 1 190 ? -5.115 -1.053 24.943 1.00 88.19 190 ASP A C 1
ATOM 1503 O O . ASP A 1 190 ? -3.944 -0.843 24.646 1.00 88.19 190 ASP A O 1
ATOM 1507 N N . GLY A 1 191 ? -6.105 -0.313 24.433 1.00 88.69 191 GLY A N 1
ATOM 1508 C CA . GLY A 1 191 ? -5.900 0.776 23.480 1.00 88.69 191 GLY A CA 1
ATOM 1509 C C . GLY A 1 191 ? -5.705 0.325 22.030 1.00 88.69 191 GLY A C 1
ATOM 1510 O O . GLY A 1 191 ? -5.538 1.177 21.154 1.00 88.69 191 GLY A O 1
ATOM 1511 N N . SER A 1 192 ? -5.755 -0.981 21.750 1.00 93.25 192 SER A N 1
ATOM 1512 C CA . SER A 1 192 ? -5.742 -1.517 20.388 1.00 93.25 192 SER A CA 1
ATOM 1513 C C . SER A 1 192 ? -7.070 -1.260 19.659 1.00 93.25 192 SER A C 1
ATOM 1515 O O . SER A 1 192 ? -8.087 -0.889 20.255 1.00 93.25 192 SER A O 1
ATOM 1517 N N . TRP A 1 193 ? -7.059 -1.422 18.337 1.00 95.38 193 TRP A N 1
ATOM 1518 C CA . TRP A 1 193 ? -8.252 -1.351 17.492 1.00 95.38 193 TRP A CA 1
ATOM 1519 C C . TRP A 1 193 ? -8.583 -2.724 16.930 1.00 95.38 193 TRP A C 1
ATOM 1521 O O . TRP A 1 193 ? -7.686 -3.437 16.490 1.00 95.38 193 TRP A O 1
ATOM 1531 N N . SER A 1 194 ? -9.866 -3.066 16.861 1.00 94.31 194 SER A N 1
ATOM 1532 C CA . SER A 1 194 ? -10.328 -4.283 16.196 1.00 94.31 194 SER A CA 1
ATOM 1533 C C . SER A 1 194 ? -11.385 -3.993 15.139 1.00 94.31 194 SER A C 1
ATOM 1535 O O . SER A 1 194 ? -12.242 -3.121 15.316 1.00 94.31 194 SER A O 1
ATOM 1537 N N . LEU A 1 195 ? -11.347 -4.769 14.060 1.00 92.94 195 LEU A N 1
ATOM 1538 C CA . LEU A 1 195 ? -12.335 -4.775 12.987 1.00 92.94 195 LEU A CA 1
ATOM 1539 C C . LEU A 1 195 ? -12.703 -6.217 12.637 1.00 92.94 195 LEU A C 1
ATOM 1541 O O . LEU A 1 195 ? -11.839 -7.092 12.647 1.00 92.94 195 LEU A O 1
ATOM 1545 N N . SER A 1 196 ? -13.961 -6.434 12.269 1.00 91.88 196 SER A N 1
ATOM 1546 C CA . SER A 1 196 ? -14.447 -7.717 11.765 1.00 91.88 196 SER A CA 1
ATOM 1547 C C . SER A 1 196 ? -15.335 -7.472 10.551 1.00 91.88 196 SER A C 1
ATOM 1549 O O . SER A 1 196 ? -16.164 -6.564 10.574 1.00 91.88 196 SER A O 1
ATOM 1551 N N . THR A 1 197 ? -15.165 -8.266 9.497 1.00 88.62 197 THR A N 1
ATOM 1552 C CA . THR A 1 197 ? -15.981 -8.180 8.276 1.00 88.62 197 THR A CA 1
ATOM 1553 C C . THR A 1 197 ? -16.232 -9.567 7.691 1.00 88.62 197 THR A C 1
ATOM 1555 O O . THR A 1 197 ? -15.372 -10.444 7.773 1.00 88.62 197 THR A O 1
ATOM 1558 N N . ASP A 1 198 ? -17.387 -9.779 7.068 1.00 86.69 198 ASP A N 1
ATOM 1559 C CA . ASP A 1 198 ? -17.633 -10.910 6.165 1.00 86.69 198 ASP A CA 1
ATOM 1560 C C . ASP A 1 198 ? -17.491 -10.529 4.683 1.00 86.69 198 ASP A C 1
ATOM 1562 O O . ASP A 1 198 ? -17.530 -11.412 3.823 1.00 86.69 198 ASP A O 1
ATOM 1566 N N . ASN A 1 199 ? -17.301 -9.242 4.386 1.00 83.19 199 ASN A N 1
ATOM 1567 C CA . ASN A 1 199 ? -17.162 -8.715 3.040 1.00 83.19 199 ASN A CA 1
ATOM 1568 C C . ASN A 1 199 ? -15.692 -8.385 2.755 1.00 83.19 199 ASN A C 1
ATOM 1570 O O . ASN A 1 199 ? -15.158 -7.386 3.243 1.00 83.19 199 ASN A O 1
ATOM 1574 N N . VAL A 1 200 ? -15.037 -9.258 1.988 1.00 83.50 200 VAL A N 1
ATOM 1575 C CA . VAL A 1 200 ? -13.635 -9.116 1.585 1.00 83.50 200 VAL A CA 1
ATOM 1576 C C . VAL A 1 200 ? -13.559 -9.194 0.071 1.00 83.50 200 VAL A C 1
ATOM 1578 O O . VAL A 1 200 ? -13.914 -10.211 -0.527 1.00 83.50 200 VAL A O 1
ATOM 1581 N N . ASP A 1 201 ? -13.027 -8.143 -0.538 1.00 81.88 201 ASP A N 1
ATOM 1582 C CA . ASP A 1 201 ? -12.705 -8.118 -1.960 1.00 81.88 201 ASP A CA 1
ATOM 1583 C C . ASP A 1 201 ? -11.212 -8.354 -2.161 1.00 81.88 201 ASP A C 1
ATOM 1585 O O . ASP A 1 201 ? -10.387 -8.005 -1.316 1.00 81.88 201 ASP A O 1
ATOM 1589 N N . ALA A 1 202 ? -10.830 -8.914 -3.302 1.00 78.94 202 ALA A N 1
ATOM 1590 C CA . ALA A 1 202 ? -9.432 -9.054 -3.669 1.00 78.94 202 ALA A CA 1
ATOM 1591 C C . ALA A 1 202 ? -9.140 -8.526 -5.062 1.00 78.94 202 ALA A C 1
ATOM 1593 O O . ALA A 1 202 ? -9.979 -8.531 -5.963 1.00 78.94 202 ALA A O 1
ATOM 1594 N N . VAL A 1 203 ? -7.883 -8.136 -5.234 1.00 76.50 203 VAL A N 1
ATOM 1595 C CA . VAL A 1 203 ? -7.257 -7.927 -6.529 1.00 76.50 203 VAL A CA 1
ATOM 1596 C C . VAL A 1 203 ? -6.010 -8.798 -6.582 1.00 76.50 203 VAL A C 1
ATOM 1598 O O . VAL A 1 203 ? -5.115 -8.679 -5.747 1.00 76.50 203 VAL A O 1
ATOM 1601 N N . LEU A 1 204 ? -5.945 -9.672 -7.578 1.00 76.25 204 LEU A N 1
ATOM 1602 C CA . LEU A 1 204 ? -4.734 -10.376 -7.962 1.00 76.25 204 LEU A CA 1
ATOM 1603 C C . LEU A 1 204 ? -4.150 -9.680 -9.186 1.00 76.25 204 LEU A C 1
ATOM 1605 O O . LEU A 1 204 ? -4.829 -9.522 -10.198 1.00 76.25 204 LEU A O 1
ATOM 1609 N N . ILE A 1 205 ? -2.893 -9.274 -9.087 1.00 73.81 205 ILE A N 1
ATOM 1610 C CA . ILE A 1 205 ? -2.137 -8.643 -10.162 1.00 73.81 205 ILE A CA 1
ATOM 1611 C C . ILE A 1 205 ? -1.012 -9.597 -10.516 1.00 73.81 205 ILE A C 1
ATOM 1613 O O . ILE A 1 205 ? -0.133 -9.869 -9.698 1.00 73.81 205 ILE A O 1
ATOM 1617 N N . GLU A 1 206 ? -1.074 -10.161 -11.713 1.00 71.06 206 GLU A N 1
ATOM 1618 C CA . GLU A 1 206 ? 0.009 -10.973 -12.245 1.00 71.06 206 GLU A CA 1
ATOM 1619 C C . GLU A 1 206 ? 1.214 -10.089 -12.569 1.00 71.06 206 GLU A C 1
ATOM 1621 O O . GLU A 1 206 ? 1.085 -8.876 -12.749 1.00 71.06 206 GLU A O 1
ATOM 1626 N N . SER A 1 207 ? 2.400 -10.695 -12.629 1.00 68.00 207 SER A N 1
ATOM 1627 C CA . SER A 1 207 ? 3.585 -9.952 -13.039 1.00 68.00 207 SER A CA 1
ATOM 1628 C C . SER A 1 207 ? 3.372 -9.358 -14.426 1.00 68.00 207 SER A C 1
ATOM 1630 O O . SER A 1 207 ? 2.901 -10.032 -15.343 1.00 68.00 207 SER A O 1
ATOM 1632 N N . THR A 1 208 ? 3.817 -8.120 -14.610 1.00 63.69 208 THR A N 1
ATOM 1633 C CA . THR A 1 208 ? 3.896 -7.467 -15.918 1.00 63.69 208 THR A CA 1
ATOM 1634 C C . THR A 1 208 ? 4.690 -8.323 -16.905 1.00 63.69 208 THR A C 1
ATOM 1636 O O . THR A 1 208 ? 4.436 -8.271 -18.106 1.00 63.69 208 THR A O 1
ATOM 1639 N N . PHE A 1 209 ? 5.629 -9.144 -16.420 1.00 61.34 209 PHE A N 1
ATOM 1640 C CA . PHE A 1 209 ? 6.386 -10.051 -17.275 1.00 61.34 209 PHE A CA 1
ATOM 1641 C C . PHE A 1 209 ? 5.549 -11.209 -17.835 1.00 61.34 209 PHE A C 1
ATOM 1643 O O . PHE A 1 209 ? 5.794 -11.630 -18.962 1.00 61.34 209 PHE A O 1
ATOM 1650 N N . GLU A 1 210 ? 4.517 -11.658 -17.118 1.00 61.44 210 GLU A N 1
ATOM 1651 C CA . GLU A 1 210 ? 3.598 -12.708 -17.582 1.00 61.44 210 GLU A CA 1
ATOM 1652 C C . GLU A 1 210 ? 2.796 -12.252 -18.817 1.00 61.44 210 GLU A C 1
ATOM 1654 O O . GLU A 1 210 ? 2.457 -13.061 -19.682 1.00 61.44 210 GLU A O 1
ATOM 1659 N N . LEU A 1 211 ? 2.553 -10.940 -18.950 1.00 60.12 211 LEU A N 1
ATOM 1660 C CA . LEU A 1 211 ? 1.891 -10.349 -20.119 1.00 60.12 211 LEU A CA 1
ATOM 1661 C C . LEU A 1 211 ? 2.734 -10.450 -21.396 1.00 60.12 211 LEU A C 1
ATOM 1663 O O . LEU A 1 211 ? 2.172 -10.444 -22.490 1.00 60.12 211 LEU A O 1
ATOM 1667 N N . TYR A 1 212 ? 4.065 -10.538 -21.286 1.00 57.56 212 TYR A N 1
ATOM 1668 C CA . TYR A 1 212 ? 4.917 -10.771 -22.456 1.00 57.56 212 TYR A CA 1
ATOM 1669 C C . TYR A 1 212 ? 4.825 -12.219 -22.946 1.00 57.56 212 TYR A C 1
ATOM 1671 O O . TYR A 1 212 ? 4.897 -12.448 -24.152 1.00 57.56 212 TYR A O 1
ATOM 1679 N N . ASP A 1 213 ? 4.637 -13.170 -22.028 1.00 59.78 213 ASP A N 1
ATOM 1680 C CA . ASP A 1 213 ? 4.517 -14.595 -22.344 1.00 59.78 213 ASP A CA 1
ATOM 1681 C C . ASP A 1 213 ? 3.086 -14.964 -22.782 1.00 59.78 213 ASP A C 1
ATOM 1683 O O . ASP A 1 213 ? 2.899 -15.815 -23.653 1.00 59.78 213 ASP A O 1
ATOM 1687 N N . THR A 1 214 ? 2.065 -14.318 -22.203 1.00 61.12 214 THR A N 1
ATOM 1688 C CA . THR A 1 214 ? 0.640 -14.614 -22.446 1.00 61.12 214 THR A CA 1
ATOM 1689 C C . THR A 1 214 ? -0.224 -13.346 -22.582 1.00 61.12 214 THR A C 1
ATOM 1691 O O . THR A 1 214 ? -1.073 -13.071 -21.734 1.00 61.12 214 THR A O 1
ATOM 1694 N N . PRO A 1 215 ? -0.078 -12.574 -23.675 1.00 56.81 215 PRO A N 1
ATOM 1695 C CA . PRO A 1 215 ? -0.716 -11.258 -23.839 1.00 56.81 215 PRO A CA 1
ATOM 1696 C C . PRO A 1 215 ? -2.254 -11.277 -23.876 1.00 56.81 215 PRO A C 1
ATOM 1698 O O . PRO A 1 215 ? -2.884 -10.234 -23.720 1.00 56.81 215 PRO A O 1
ATOM 1701 N N . GLU A 1 216 ? -2.871 -12.442 -24.086 1.00 59.16 216 GLU A N 1
ATOM 1702 C CA . GLU A 1 216 ? -4.331 -12.608 -24.125 1.00 59.16 216 GLU A CA 1
ATOM 1703 C C . GLU A 1 216 ? -4.967 -12.726 -22.730 1.00 59.16 216 GLU A C 1
ATOM 1705 O O . GLU A 1 216 ? -6.176 -12.539 -22.583 1.00 59.16 216 GLU A O 1
ATOM 1710 N N . LYS A 1 217 ? -4.175 -13.019 -21.691 1.00 58.09 217 LYS A N 1
ATOM 1711 C CA . LYS A 1 217 ? -4.660 -13.038 -20.310 1.00 58.09 217 LYS A CA 1
ATOM 1712 C C . LYS A 1 217 ? -4.570 -11.630 -19.739 1.00 58.09 217 LYS A C 1
ATOM 1714 O O . LYS A 1 217 ? -3.494 -11.047 -19.651 1.00 58.09 217 LYS A O 1
ATOM 1719 N N . GLY A 1 218 ? -5.707 -11.073 -19.328 1.00 60.38 218 GLY A N 1
ATOM 1720 C CA . GLY A 1 218 ? -5.701 -9.852 -18.529 1.00 60.38 218 GLY A CA 1
ATOM 1721 C C . GLY A 1 218 ? -4.919 -10.103 -17.240 1.00 60.38 218 GLY A C 1
ATOM 1722 O O . GLY A 1 218 ? -5.345 -10.909 -1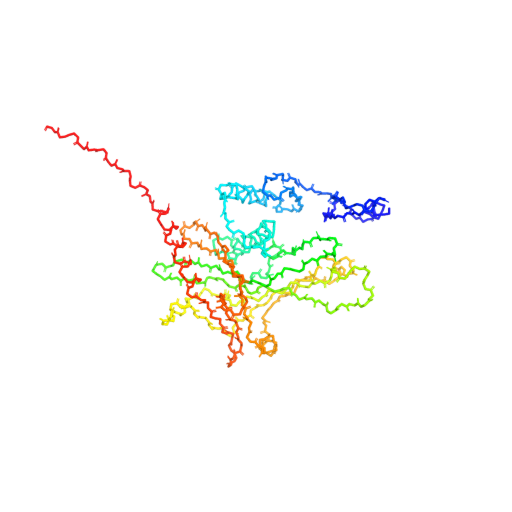6.421 1.00 60.38 218 GLY A O 1
ATOM 1723 N N . GLY A 1 219 ? -3.791 -9.415 -17.046 1.00 66.19 219 GLY A N 1
ATOM 1724 C CA . GLY A 1 219 ? -2.895 -9.600 -15.891 1.00 66.19 219 GLY A CA 1
ATOM 1725 C C . GLY A 1 219 ? -3.465 -9.114 -14.553 1.00 66.19 219 GLY A C 1
ATOM 1726 O O . GLY A 1 219 ? -2.717 -8.861 -13.613 1.00 66.19 219 GLY A O 1
ATOM 1727 N N . ARG A 1 220 ? -4.784 -8.922 -14.462 1.00 72.81 220 ARG A N 1
ATOM 1728 C CA . ARG A 1 220 ? -5.487 -8.458 -13.269 1.00 72.81 220 ARG A CA 1
ATOM 1729 C C . ARG A 1 220 ? -6.828 -9.168 -13.146 1.00 72.81 220 ARG A C 1
ATOM 1731 O O . ARG A 1 220 ? -7.647 -9.116 -14.059 1.00 72.81 220 ARG A O 1
ATOM 1738 N N . ILE A 1 221 ? -7.055 -9.779 -11.990 1.00 73.38 221 ILE A N 1
ATOM 1739 C CA . ILE A 1 221 ? -8.314 -10.423 -11.608 1.00 73.38 221 ILE A CA 1
ATOM 1740 C C . ILE A 1 221 ? -8.811 -9.734 -10.344 1.00 73.38 221 ILE A C 1
ATOM 1742 O O . ILE A 1 221 ? -8.024 -9.460 -9.439 1.00 73.38 221 ILE A O 1
ATOM 1746 N N . SER A 1 222 ? -10.106 -9.450 -10.264 1.00 76.44 222 SER A N 1
ATOM 1747 C CA . SER A 1 222 ? -10.687 -8.814 -9.085 1.00 76.44 222 SER A CA 1
ATOM 1748 C C . SER A 1 222 ? -12.109 -9.258 -8.811 1.00 76.44 222 SER A C 1
ATOM 1750 O O . SER A 1 222 ? -12.866 -9.490 -9.752 1.00 76.44 222 SER A O 1
ATOM 1752 N N . GLY A 1 223 ? -12.480 -9.288 -7.537 1.00 76.62 223 GLY A N 1
ATOM 1753 C CA . GLY A 1 223 ? -13.839 -9.579 -7.103 1.00 76.62 223 GLY A CA 1
ATOM 1754 C C . GLY A 1 223 ? -13.909 -10.005 -5.638 1.00 76.62 223 GLY A C 1
ATOM 1755 O O . GLY A 1 223 ? -12.873 -10.035 -4.964 1.00 76.62 223 GLY A O 1
ATOM 1756 N N . PRO A 1 224 ? -15.114 -10.360 -5.166 1.00 83.38 224 PRO A N 1
ATOM 1757 C CA . PRO A 1 224 ? -15.315 -10.865 -3.815 1.00 83.38 224 PRO A CA 1
ATOM 1758 C C . PRO A 1 224 ? -14.559 -12.178 -3.607 1.00 83.38 224 PRO A C 1
ATOM 1760 O O . PRO A 1 224 ? -14.475 -13.018 -4.509 1.00 83.38 224 PRO A O 1
ATOM 1763 N N . VAL A 1 225 ? -14.016 -12.364 -2.407 1.00 84.25 225 VAL A N 1
ATOM 1764 C CA . VAL A 1 225 ? -13.255 -13.561 -2.043 1.00 84.25 225 VAL A CA 1
ATOM 1765 C C . VAL A 1 225 ? -14.179 -14.598 -1.404 1.00 84.25 225 VAL A C 1
ATOM 1767 O O . VAL A 1 225 ? -14.816 -14.306 -0.392 1.00 84.25 225 VAL A O 1
ATOM 1770 N N . PRO A 1 226 ? -14.243 -15.830 -1.940 1.00 89.38 226 PRO A N 1
ATOM 1771 C CA . PRO A 1 226 ? -14.986 -16.915 -1.309 1.00 89.38 226 PRO A CA 1
ATOM 1772 C C . PRO A 1 226 ? -14.498 -17.209 0.117 1.00 89.38 226 PRO A C 1
ATOM 1774 O O . PRO A 1 226 ? -13.294 -17.214 0.385 1.00 89.38 226 PRO A O 1
ATOM 1777 N N . LYS A 1 227 ? -15.427 -17.506 1.036 1.00 90.62 227 LYS A N 1
ATOM 1778 C CA . LYS A 1 227 ? -15.096 -17.788 2.446 1.00 90.62 227 LYS A CA 1
ATOM 1779 C C . LYS A 1 227 ? -14.146 -18.978 2.601 1.00 90.62 227 LYS A C 1
ATOM 1781 O O . LYS A 1 227 ? -13.210 -18.897 3.384 1.00 90.62 227 LYS A O 1
ATOM 1786 N N . ASP A 1 228 ? -14.311 -20.027 1.799 1.00 90.31 228 ASP A N 1
ATOM 1787 C CA . ASP A 1 228 ? -13.433 -21.204 1.819 1.00 90.31 228 ASP A CA 1
ATOM 1788 C C . ASP A 1 228 ? -11.994 -20.879 1.375 1.00 90.31 228 ASP A C 1
ATOM 1790 O O . ASP A 1 228 ? -11.042 -21.546 1.783 1.00 90.31 228 ASP A O 1
ATOM 1794 N N . PHE A 1 229 ? -11.813 -19.847 0.544 1.00 87.81 229 PHE A N 1
ATOM 1795 C CA . PHE A 1 229 ? -10.491 -19.326 0.217 1.00 87.81 229 PHE A CA 1
ATOM 1796 C C . PHE A 1 229 ? -9.888 -18.571 1.405 1.00 87.81 229 PHE A C 1
ATOM 1798 O O . PHE A 1 229 ? -8.712 -18.770 1.702 1.00 87.81 229 PHE A O 1
ATOM 1805 N N . LEU A 1 230 ? -10.670 -17.740 2.103 1.00 88.31 230 LEU A N 1
ATOM 1806 C CA . LEU A 1 230 ? -10.209 -17.016 3.294 1.00 88.31 230 LEU A CA 1
ATOM 1807 C C . LEU A 1 230 ? -9.836 -17.971 4.433 1.00 88.31 230 LEU A C 1
ATOM 1809 O O . LEU A 1 230 ? -8.784 -17.791 5.037 1.00 88.31 230 LEU A O 1
ATOM 1813 N N . GLU A 1 231 ? -10.624 -19.023 4.664 1.00 89.31 231 GLU A N 1
ATOM 1814 C CA . GLU A 1 231 ? -10.312 -20.086 5.631 1.00 89.31 231 GLU A CA 1
ATOM 1815 C C . GLU A 1 231 ? -8.963 -20.747 5.334 1.00 89.31 231 GLU A C 1
ATOM 1817 O O . GLU A 1 231 ? -8.160 -20.955 6.237 1.00 89.31 231 GLU A O 1
ATOM 1822 N N . LYS A 1 232 ? -8.684 -21.041 4.057 1.00 86.56 232 LYS A N 1
ATOM 1823 C CA . LYS A 1 232 ? -7.399 -21.618 3.627 1.00 86.56 232 LYS A CA 1
ATOM 1824 C C . LYS A 1 232 ? -6.250 -20.620 3.737 1.00 86.56 232 LYS A C 1
ATOM 1826 O O . LYS A 1 232 ? -5.139 -20.995 4.097 1.00 86.56 232 LYS A O 1
ATOM 1831 N N . PHE A 1 233 ? -6.496 -19.360 3.390 1.00 83.44 233 PHE A N 1
ATOM 1832 C CA . PHE A 1 233 ? -5.475 -18.317 3.401 1.00 83.44 233 PHE A CA 1
ATOM 1833 C C . PHE A 1 233 ? -5.057 -17.937 4.828 1.00 83.44 233 PHE A C 1
ATOM 1835 O O . PHE A 1 233 ? -3.877 -17.710 5.075 1.00 83.44 233 PHE A O 1
ATOM 1842 N N . PHE A 1 234 ? -6.013 -17.909 5.758 1.00 87.81 234 PHE A N 1
ATOM 1843 C CA . PHE A 1 234 ? -5.821 -17.576 7.170 1.00 87.81 234 PHE A CA 1
ATOM 1844 C C . PHE A 1 234 ? -5.938 -18.807 8.082 1.00 87.81 234 PHE A C 1
ATOM 1846 O O . PHE A 1 234 ? -6.387 -18.682 9.220 1.00 87.81 234 PHE A O 1
ATOM 1853 N N . MET A 1 235 ? -5.531 -19.993 7.599 1.00 83.12 235 MET A N 1
ATOM 18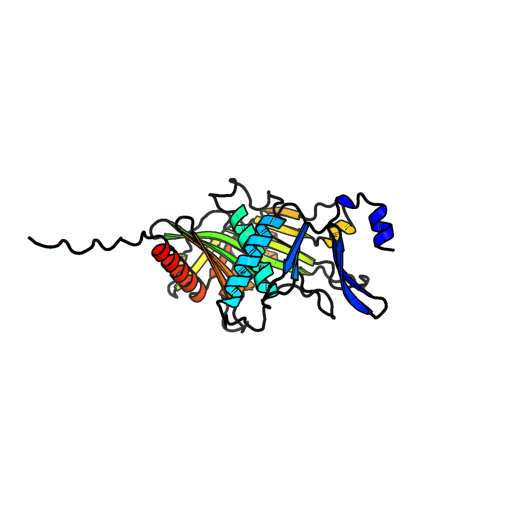54 C CA . MET A 1 235 ? -5.444 -21.203 8.439 1.00 83.12 235 MET A CA 1
ATOM 1855 C C . MET A 1 235 ? -4.602 -20.956 9.692 1.00 83.12 235 MET A C 1
ATOM 1857 O O . MET A 1 235 ? -4.898 -21.480 10.763 1.00 83.12 235 MET A O 1
ATOM 1861 N N . GLU A 1 236 ? -3.560 -20.146 9.534 1.00 85.69 236 GLU A N 1
ATOM 1862 C CA . GLU A 1 236 ? -2.816 -19.540 10.625 1.00 85.69 236 GLU A CA 1
ATOM 1863 C C . GLU A 1 236 ? -3.045 -18.031 10.592 1.00 85.69 236 GLU A C 1
ATOM 1865 O O . GLU A 1 236 ? -3.221 -17.426 9.526 1.00 85.69 236 GLU A O 1
ATOM 1870 N N . SER A 1 237 ? -3.032 -17.412 11.771 1.00 87.19 237 SER A N 1
ATOM 1871 C CA . SER A 1 237 ? -3.108 -15.963 11.861 1.00 87.19 237 SER A CA 1
ATOM 1872 C C . SER A 1 237 ? -1.885 -15.327 11.197 1.00 87.19 237 SER A C 1
ATOM 1874 O O . SER A 1 237 ? -0.743 -15.765 11.345 1.00 87.19 237 SER A O 1
ATOM 1876 N N . VAL A 1 238 ? -2.128 -14.268 10.431 1.00 87.12 238 VAL A N 1
ATOM 1877 C CA . VAL A 1 238 ? -1.084 -13.552 9.705 1.00 87.12 238 VAL A CA 1
ATOM 1878 C C . VAL A 1 238 ? -0.629 -12.370 10.549 1.00 87.12 238 VAL A C 1
ATOM 1880 O O . VAL A 1 238 ? -1.355 -11.385 10.702 1.00 87.12 238 VAL A O 1
ATOM 1883 N N . SER A 1 239 ? 0.597 -12.455 11.064 1.00 88.31 239 SER A N 1
ATOM 1884 C CA . SER A 1 239 ? 1.268 -11.352 11.756 1.00 88.31 239 SER A CA 1
ATOM 1885 C C . SER A 1 239 ? 1.834 -10.340 10.763 1.00 88.31 239 SER A C 1
ATOM 1887 O O . SER A 1 239 ? 2.604 -10.671 9.857 1.00 88.31 239 SER A O 1
ATOM 1889 N N . ILE A 1 240 ? 1.488 -9.071 10.954 1.00 87.50 240 ILE A N 1
ATOM 1890 C CA . ILE A 1 240 ? 1.857 -7.963 10.080 1.00 87.50 240 ILE A CA 1
ATOM 1891 C C . ILE A 1 240 ? 2.702 -6.964 10.870 1.00 87.50 240 ILE A C 1
ATOM 1893 O O . ILE A 1 240 ? 2.251 -6.335 11.823 1.00 87.50 240 ILE A O 1
ATOM 1897 N N . ASN A 1 241 ? 3.942 -6.769 10.422 1.00 88.06 241 ASN A N 1
ATOM 1898 C CA . ASN A 1 241 ? 4.938 -5.922 11.096 1.00 88.06 241 ASN A CA 1
ATOM 1899 C C . ASN A 1 241 ? 5.229 -4.616 10.352 1.00 88.06 241 ASN A C 1
ATOM 1901 O O . ASN A 1 241 ? 6.160 -3.882 10.696 1.00 88.06 241 ASN A O 1
ATOM 1905 N N . ARG A 1 242 ? 4.467 -4.343 9.288 1.00 86.56 242 ARG A N 1
ATOM 1906 C CA . ARG A 1 242 ? 4.643 -3.186 8.410 1.00 86.56 242 ARG A CA 1
ATOM 1907 C C . ARG A 1 242 ? 3.284 -2.597 8.086 1.00 86.56 242 ARG A C 1
ATOM 1909 O O . ARG A 1 242 ? 2.462 -3.256 7.458 1.00 86.56 242 ARG A O 1
ATOM 1916 N N . ILE A 1 243 ? 3.080 -1.355 8.497 1.00 89.31 243 ILE A N 1
ATOM 1917 C CA . ILE A 1 243 ? 1.855 -0.611 8.237 1.00 89.31 243 ILE A CA 1
ATOM 1918 C C . ILE A 1 243 ? 2.216 0.715 7.584 1.00 89.31 243 ILE A C 1
ATOM 1920 O O . ILE A 1 243 ? 3.106 1.430 8.050 1.00 89.31 243 ILE A O 1
ATOM 1924 N N . ARG A 1 244 ? 1.520 1.065 6.510 1.00 88.75 244 ARG A N 1
ATOM 1925 C CA . ARG A 1 244 ? 1.496 2.416 5.969 1.00 88.75 244 ARG A CA 1
ATOM 1926 C C . ARG A 1 244 ? 0.140 3.021 6.268 1.00 88.75 244 ARG A C 1
ATOM 1928 O O . ARG A 1 244 ? -0.895 2.423 6.017 1.00 88.75 244 ARG A O 1
ATOM 1935 N N . MET A 1 245 ? 0.170 4.214 6.825 1.00 89.94 245 MET A N 1
ATOM 1936 C CA . MET A 1 245 ? -1.009 4.932 7.252 1.00 89.94 245 MET A CA 1
ATOM 1937 C C . MET A 1 245 ? -1.110 6.227 6.470 1.00 89.94 245 MET A C 1
ATOM 1939 O O . MET A 1 245 ? -0.132 6.974 6.391 1.00 89.94 245 MET A O 1
ATOM 1943 N N . ILE A 1 246 ? -2.288 6.492 5.922 1.00 89.38 246 ILE A N 1
ATOM 1944 C CA . ILE A 1 246 ? -2.665 7.794 5.385 1.00 89.38 246 ILE A CA 1
ATOM 1945 C C . ILE A 1 246 ? -3.786 8.323 6.268 1.00 89.38 246 ILE A C 1
ATOM 1947 O O . ILE A 1 246 ? -4.845 7.712 6.356 1.00 89.38 246 ILE A O 1
ATOM 1951 N N . CYS A 1 247 ? -3.540 9.449 6.930 1.00 90.62 247 CYS A N 1
ATOM 1952 C CA . CYS A 1 247 ? -4.566 10.169 7.667 1.00 90.62 247 CYS A CA 1
ATOM 1953 C C . CYS A 1 247 ? -5.006 11.377 6.851 1.00 90.62 247 CYS A C 1
ATOM 1955 O O . CYS A 1 247 ? -4.148 12.132 6.391 1.00 90.62 247 CYS A O 1
ATOM 1957 N N . SER A 1 248 ? -6.310 11.586 6.708 1.00 87.25 248 SER A N 1
ATOM 1958 C CA . SER A 1 248 ? -6.865 12.771 6.058 1.00 87.25 248 SER A CA 1
ATOM 1959 C C . SER A 1 248 ? -7.835 13.518 6.968 1.00 87.25 248 SER A C 1
ATOM 1961 O O . SER A 1 248 ? -8.557 12.929 7.770 1.00 87.25 248 SER A O 1
ATOM 1963 N N . SER A 1 249 ? -7.829 14.843 6.859 1.00 84.19 249 SER A N 1
ATOM 1964 C CA . SER A 1 249 ? -8.723 15.746 7.582 1.00 84.19 249 SER A CA 1
ATOM 1965 C C . SER A 1 249 ? -8.865 17.044 6.788 1.00 84.19 249 SER A C 1
ATOM 1967 O O . SER A 1 249 ? -7.859 17.625 6.388 1.00 84.19 249 SER A O 1
ATOM 1969 N N . HIS A 1 250 ? -10.100 17.507 6.569 1.00 75.94 250 HIS A N 1
ATOM 1970 C CA . HIS A 1 250 ? -10.415 18.798 5.929 1.00 75.94 250 HIS A CA 1
ATOM 1971 C C . HIS A 1 250 ? -9.629 19.087 4.631 1.00 75.94 250 HIS A C 1
ATOM 1973 O O . HIS A 1 250 ? -9.063 20.163 4.456 1.00 75.94 250 HIS A O 1
ATOM 1979 N N . GLY A 1 251 ? -9.560 18.108 3.723 1.00 71.19 251 GLY A N 1
ATOM 1980 C CA . GLY A 1 251 ? -8.872 18.250 2.430 1.00 71.19 251 GLY A CA 1
ATOM 1981 C C . GLY A 1 251 ? -7.341 18.192 2.499 1.00 71.19 251 GLY A C 1
ATOM 1982 O O . GLY A 1 251 ? -6.681 18.296 1.469 1.00 71.19 251 GLY A O 1
ATOM 1983 N N . SER A 1 252 ? -6.767 17.991 3.686 1.00 79.50 252 SER A N 1
ATOM 1984 C CA . SER A 1 252 ? -5.342 17.721 3.879 1.00 79.50 252 SER A CA 1
ATOM 1985 C C . SER A 1 252 ? -5.114 16.247 4.197 1.00 79.50 252 SER A C 1
ATOM 1987 O O . SER A 1 252 ? -5.924 15.624 4.883 1.00 79.50 252 SER A O 1
ATOM 1989 N N . ALA A 1 253 ? -3.991 15.693 3.743 1.00 83.00 253 ALA A N 1
ATOM 1990 C CA . ALA A 1 253 ? -3.586 14.329 4.060 1.00 83.00 253 ALA A CA 1
ATOM 1991 C C . ALA A 1 253 ? -2.108 14.267 4.458 1.00 83.00 253 ALA A C 1
ATOM 1993 O O . ALA A 1 253 ? -1.267 14.980 3.912 1.00 83.00 253 ALA A O 1
ATOM 1994 N N . ALA A 1 254 ? -1.788 13.385 5.400 1.00 84.31 254 ALA A N 1
ATOM 1995 C CA . ALA A 1 254 ? -0.426 13.052 5.790 1.00 84.31 254 ALA A CA 1
ATOM 1996 C C . ALA A 1 254 ? -0.243 11.537 5.762 1.00 84.31 254 ALA A C 1
ATOM 1998 O O . ALA A 1 254 ? -1.125 10.792 6.186 1.00 84.31 254 ALA A O 1
ATOM 1999 N N . SER A 1 255 ? 0.927 11.080 5.315 1.00 84.69 255 SER A N 1
ATOM 2000 C CA . SER A 1 255 ? 1.276 9.660 5.309 1.00 84.69 255 SER A CA 1
ATOM 2001 C C . SER A 1 255 ? 2.425 9.352 6.264 1.00 84.69 255 SER A C 1
ATOM 2003 O O . SER A 1 255 ? 3.337 10.159 6.459 1.00 84.69 255 SER A O 1
ATOM 2005 N N . ARG A 1 256 ? 2.391 8.167 6.877 1.00 84.75 256 ARG A N 1
ATOM 2006 C CA . ARG A 1 256 ? 3.455 7.659 7.746 1.00 84.75 256 ARG A CA 1
ATOM 2007 C C . ARG A 1 256 ? 3.587 6.151 7.608 1.00 84.75 256 ARG A C 1
ATOM 2009 O O . ARG A 1 256 ? 2.597 5.436 7.526 1.00 84.75 256 ARG A O 1
ATOM 2016 N N . SER A 1 257 ? 4.821 5.666 7.632 1.00 83.56 257 SER A N 1
ATOM 2017 C CA . SER A 1 257 ? 5.112 4.235 7.726 1.00 83.56 257 SER A CA 1
ATOM 2018 C C . SER A 1 257 ? 5.515 3.869 9.148 1.00 83.56 257 SER A C 1
ATOM 2020 O O . SER A 1 257 ? 6.317 4.562 9.775 1.00 83.56 257 SER A O 1
ATOM 2022 N N . ILE A 1 258 ? 4.963 2.764 9.632 1.00 85.62 258 ILE A N 1
ATOM 2023 C CA . ILE A 1 258 ? 5.273 2.125 10.904 1.00 85.62 258 ILE A CA 1
ATOM 2024 C C . ILE A 1 258 ? 5.849 0.753 10.557 1.00 85.62 258 ILE A C 1
ATOM 2026 O O . ILE A 1 258 ? 5.289 0.004 9.757 1.00 85.62 258 ILE A O 1
ATOM 2030 N N . SER A 1 259 ? 7.017 0.424 11.092 1.00 82.00 259 SER A N 1
ATOM 2031 C CA . SER A 1 259 ? 7.638 -0.881 10.869 1.00 82.00 259 SER A CA 1
ATOM 2032 C C . SER A 1 259 ? 8.333 -1.341 12.139 1.00 82.00 259 SER A C 1
ATOM 2034 O O . SER A 1 259 ? 8.916 -0.523 12.855 1.00 82.00 259 SER A O 1
ATOM 2036 N N . ARG A 1 260 ? 8.252 -2.641 12.424 1.00 78.00 260 ARG A N 1
ATOM 2037 C CA . ARG A 1 260 ? 8.911 -3.279 13.567 1.00 78.00 260 ARG A CA 1
ATOM 2038 C C . ARG A 1 260 ? 10.001 -4.237 13.091 1.00 78.00 260 ARG A C 1
ATOM 2040 O O . ARG A 1 260 ? 9.891 -4.880 12.044 1.00 78.00 260 ARG A O 1
ATOM 2047 N N . LEU A 1 261 ? 11.116 -4.219 13.819 1.00 64.69 261 LEU A N 1
ATOM 2048 C CA . LEU A 1 261 ? 12.332 -4.965 13.491 1.00 64.69 261 LEU A CA 1
ATOM 2049 C C . LEU A 1 261 ? 12.324 -6.375 14.078 1.00 64.69 261 LEU A C 1
ATOM 2051 O O . LEU A 1 261 ? 13.044 -7.215 13.557 1.00 64.69 261 LEU A O 1
ATOM 2055 N N . ASP A 1 262 ? 11.524 -6.651 15.101 1.00 60.62 262 ASP A N 1
ATOM 2056 C CA . ASP A 1 262 ? 11.424 -7.982 15.691 1.00 60.62 262 ASP A CA 1
ATOM 2057 C C . ASP A 1 262 ? 10.082 -8.615 15.317 1.00 60.62 262 ASP A C 1
ATOM 2059 O O . ASP A 1 262 ? 9.048 -7.956 15.398 1.00 60.62 262 ASP A O 1
ATOM 2063 N N . VAL A 1 263 ? 10.114 -9.844 14.800 1.00 59.56 263 VAL A N 1
ATOM 2064 C CA . VAL A 1 263 ? 8.918 -10.528 14.271 1.00 59.56 263 VAL A CA 1
ATOM 2065 C C . VAL A 1 263 ? 8.153 -11.231 15.393 1.00 59.56 263 VAL A C 1
ATOM 2067 O O . VAL A 1 263 ? 6.959 -11.464 15.242 1.00 59.56 263 VAL A O 1
ATOM 2070 N N . GLU A 1 264 ? 8.818 -11.526 16.513 1.00 56.09 264 GLU A N 1
ATOM 2071 C CA . GLU A 1 264 ? 8.268 -12.391 17.562 1.00 56.09 264 GLU A CA 1
ATOM 2072 C C . GLU A 1 264 ? 7.623 -11.633 18.730 1.00 56.09 264 GLU A C 1
ATOM 2074 O O . GLU A 1 264 ? 6.781 -12.203 19.417 1.00 56.09 264 GLU A O 1
ATOM 2079 N N . LEU A 1 265 ? 7.968 -10.360 18.957 1.00 57.62 265 LEU A N 1
ATOM 2080 C CA . LEU A 1 265 ? 7.555 -9.642 20.175 1.00 57.62 265 LEU A CA 1
ATOM 2081 C C . LEU A 1 265 ? 6.706 -8.387 19.938 1.00 57.62 265 LEU A C 1
ATOM 2083 O O . LEU A 1 265 ? 6.139 -7.872 20.894 1.00 57.62 265 LEU A O 1
ATOM 2087 N N . ASP A 1 266 ? 6.600 -7.891 18.700 1.00 68.50 266 ASP A N 1
ATOM 2088 C CA . ASP A 1 266 ? 6.092 -6.532 18.454 1.00 68.50 266 ASP A CA 1
ATOM 2089 C C . ASP A 1 266 ? 5.244 -6.439 17.168 1.00 68.50 266 ASP A C 1
ATOM 2091 O O . ASP A 1 266 ? 5.533 -5.681 16.235 1.00 68.50 266 ASP A O 1
ATOM 2095 N N . VAL A 1 267 ? 4.184 -7.251 17.101 1.00 86.88 267 VAL A N 1
ATOM 2096 C CA . VAL A 1 267 ? 3.270 -7.296 15.950 1.00 86.88 267 VAL A CA 1
ATOM 2097 C C . VAL A 1 267 ? 2.435 -6.013 15.863 1.00 86.88 267 VAL A C 1
ATOM 2099 O O . VAL A 1 267 ? 1.841 -5.564 16.842 1.00 86.88 267 VAL A O 1
ATOM 2102 N N . LEU A 1 268 ? 2.386 -5.387 14.680 1.00 92.06 268 LEU A N 1
ATOM 2103 C CA . LEU A 1 268 ? 1.592 -4.167 14.471 1.00 92.06 268 LEU A CA 1
ATOM 2104 C C . LEU A 1 268 ? 0.129 -4.471 14.161 1.00 92.06 268 LEU A C 1
ATOM 2106 O O . LEU A 1 268 ? -0.743 -3.679 14.513 1.00 92.06 268 LEU A O 1
ATOM 2110 N N . ALA A 1 269 ? -0.132 -5.583 13.483 1.00 92.75 269 ALA A N 1
ATOM 2111 C CA . ALA A 1 269 ? -1.476 -6.071 13.251 1.00 92.75 269 ALA A CA 1
ATOM 2112 C C . ALA A 1 269 ? -1.509 -7.589 13.088 1.00 92.75 269 ALA A C 1
ATOM 2114 O O . ALA A 1 269 ? -0.571 -8.171 12.548 1.00 92.75 269 ALA A O 1
ATOM 2115 N N . THR A 1 270 ? -2.614 -8.204 13.481 1.00 92.00 270 THR A N 1
ATOM 2116 C CA . THR A 1 270 ? -2.876 -9.631 13.279 1.00 92.00 270 THR A CA 1
ATOM 2117 C C . THR A 1 270 ? -4.173 -9.781 12.506 1.00 92.00 270 THR A C 1
ATOM 2119 O O . THR A 1 270 ? -5.171 -9.164 12.874 1.00 92.00 270 THR A O 1
ATOM 2122 N N . ALA A 1 271 ? -4.156 -10.588 11.446 1.00 91.19 271 ALA A N 1
ATOM 2123 C CA . ALA A 1 271 ? -5.344 -10.951 10.679 1.00 91.19 271 ALA A CA 1
ATOM 2124 C C . ALA A 1 271 ? -5.651 -12.446 10.845 1.00 91.19 271 ALA A C 1
ATOM 2126 O O . ALA A 1 271 ? -4.752 -13.272 10.686 1.00 91.19 271 ALA A O 1
ATOM 2127 N N . SER A 1 272 ? -6.898 -12.802 11.140 1.00 92.62 272 SER A N 1
ATOM 2128 C CA . SER A 1 272 ? -7.364 -14.194 11.234 1.00 92.62 272 SER A CA 1
ATOM 2129 C C . SER A 1 272 ? -8.772 -14.341 10.668 1.00 92.62 272 SER A C 1
ATOM 2131 O O . SER A 1 272 ? -9.537 -13.382 10.656 1.00 92.62 272 SER A O 1
ATOM 2133 N N . PHE A 1 273 ? -9.133 -15.534 10.195 1.00 92.56 273 PHE A N 1
ATOM 2134 C CA . PHE A 1 273 ? -10.482 -15.809 9.701 1.00 92.56 273 PHE A CA 1
ATOM 2135 C C . PHE A 1 273 ? -11.161 -16.856 10.585 1.00 92.56 273 PHE A C 1
ATOM 2137 O O . PHE A 1 273 ? -10.763 -18.017 10.595 1.00 92.56 273 PHE A O 1
ATOM 2144 N N . GLU A 1 274 ? -12.181 -16.444 11.339 1.00 91.88 274 GLU A N 1
ATOM 2145 C CA . GLU A 1 274 ? -12.877 -17.288 12.316 1.00 91.88 274 GLU A CA 1
ATOM 2146 C C . GLU A 1 274 ? -14.382 -17.009 12.292 1.00 91.88 274 GLU A C 1
ATOM 2148 O O . GLU A 1 274 ? -14.816 -15.866 12.160 1.00 91.88 274 GLU A O 1
ATOM 2153 N N . GLY A 1 275 ? -15.204 -18.058 12.402 1.00 89.88 275 GLY A N 1
ATOM 2154 C CA . GLY A 1 275 ? -16.665 -17.908 12.438 1.00 89.88 275 GLY A CA 1
ATOM 2155 C C . GLY A 1 275 ? -17.272 -17.297 11.167 1.00 89.88 275 GLY A C 1
ATOM 2156 O O . GLY A 1 275 ? -18.357 -16.724 11.219 1.00 89.88 275 GLY A O 1
ATOM 2157 N N . GLY A 1 276 ? -16.580 -17.396 10.026 1.00 90.00 276 GLY A N 1
ATOM 2158 C CA . GLY A 1 276 ? -17.009 -16.791 8.764 1.00 90.00 276 GLY A CA 1
ATOM 2159 C C . GLY A 1 276 ? -16.730 -15.288 8.649 1.00 90.00 276 GLY A C 1
ATOM 2160 O O . GLY A 1 276 ? -17.280 -14.667 7.734 1.00 90.00 276 GLY A O 1
ATOM 2161 N N . LEU A 1 277 ? -15.910 -14.735 9.551 1.00 92.75 277 LEU A N 1
ATOM 2162 C CA . LEU A 1 277 ? -15.489 -13.336 9.599 1.00 92.75 277 LEU A CA 1
ATOM 2163 C C . LEU A 1 277 ? -13.964 -13.225 9.526 1.00 92.75 277 LEU A C 1
ATOM 2165 O O . LEU A 1 277 ? -13.241 -13.953 10.207 1.00 92.75 277 LEU A O 1
ATOM 2169 N N . LEU A 1 278 ? -13.479 -12.269 8.738 1.00 91.31 278 LEU A N 1
ATOM 2170 C CA . LEU A 1 278 ? -12.100 -11.806 8.795 1.00 91.31 278 LEU A CA 1
ATOM 2171 C C . LEU A 1 278 ? -11.974 -10.818 9.954 1.00 91.31 278 LEU A C 1
ATOM 2173 O O . LEU A 1 278 ? -12.585 -9.750 9.930 1.00 91.31 278 LEU A O 1
ATOM 2177 N N . ASN A 1 279 ? -11.171 -11.177 10.946 1.00 93.19 279 ASN A N 1
ATOM 2178 C CA . ASN A 1 279 ? -10.859 -10.372 12.113 1.00 93.19 279 ASN A CA 1
ATOM 2179 C C . ASN A 1 279 ? -9.485 -9.733 11.938 1.00 93.19 279 ASN A C 1
ATOM 2181 O O . ASN A 1 279 ? -8.516 -10.393 11.560 1.00 93.19 279 ASN A O 1
ATOM 2185 N N . LEU A 1 280 ? -9.400 -8.443 12.235 1.00 93.50 280 LEU A N 1
ATOM 2186 C CA . LEU A 1 280 ? -8.164 -7.686 12.212 1.00 93.50 280 LEU A CA 1
ATOM 2187 C C . LEU A 1 280 ? -7.992 -6.938 13.528 1.00 93.50 280 LEU A C 1
ATOM 2189 O O . LEU A 1 280 ? -8.810 -6.087 13.871 1.00 93.50 280 LEU A O 1
ATOM 2193 N N . SER A 1 281 ? -6.884 -7.203 14.210 1.00 94.19 281 SER A N 1
ATOM 2194 C CA . SER A 1 281 ? -6.462 -6.472 15.405 1.00 94.19 281 SER A CA 1
ATOM 2195 C C . SER A 1 281 ? -5.257 -5.606 15.062 1.00 94.19 281 SER A C 1
ATOM 2197 O O . SER A 1 281 ? -4.276 -6.111 14.526 1.00 94.19 281 SER A O 1
ATOM 2199 N N . LEU A 1 282 ? -5.319 -4.310 15.354 1.00 94.62 282 LEU A N 1
ATOM 2200 C CA . LEU A 1 282 ? -4.256 -3.325 15.153 1.00 94.62 282 LEU A CA 1
ATOM 2201 C C . LEU A 1 282 ? -3.742 -2.877 16.520 1.00 94.62 282 LEU A C 1
ATOM 2203 O O . LEU A 1 282 ? -4.538 -2.473 17.363 1.00 94.62 282 LEU A O 1
ATOM 2207 N N . SER A 1 283 ? -2.431 -2.899 16.741 1.00 94.44 283 SER A N 1
ATOM 2208 C CA . SER A 1 283 ? -1.865 -2.590 18.058 1.00 94.44 283 SER A CA 1
ATOM 2209 C C . SER A 1 283 ? -2.096 -1.138 18.494 1.00 94.44 283 SER A C 1
ATOM 2211 O O . SER A 1 283 ? -2.312 -0.245 17.670 1.00 94.44 283 SER A O 1
ATOM 2213 N N . GLU A 1 284 ? -1.978 -0.878 19.800 1.00 93.06 284 GLU A N 1
ATOM 2214 C CA . GLU A 1 284 ? -2.067 0.471 20.381 1.00 93.06 284 GLU A CA 1
ATOM 2215 C C . GLU A 1 284 ? -1.156 1.468 19.643 1.00 93.06 284 GLU A C 1
ATOM 2217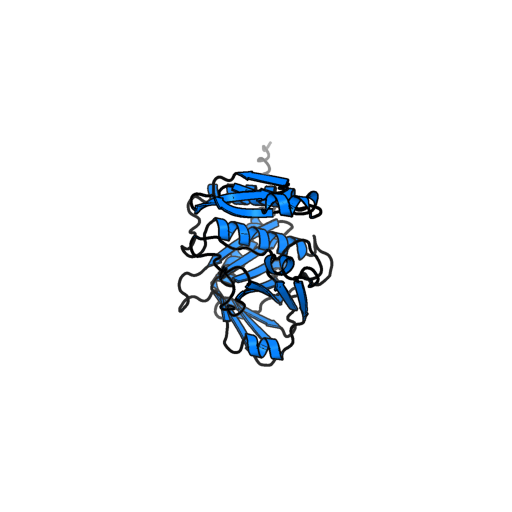 O O . GLU A 1 284 ? -1.568 2.573 19.299 1.00 93.06 284 GLU A O 1
ATOM 2222 N N . ALA A 1 285 ? 0.062 1.052 19.278 1.00 91.56 285 ALA A N 1
ATOM 2223 C CA . ALA A 1 285 ? 1.005 1.897 18.550 1.00 91.56 285 ALA A CA 1
ATOM 2224 C C . ALA A 1 285 ? 0.444 2.424 17.215 1.00 91.56 285 ALA A C 1
ATOM 2226 O O . ALA A 1 285 ? 0.787 3.534 16.789 1.00 91.56 285 ALA A O 1
ATOM 2227 N N . VAL A 1 286 ? -0.403 1.637 16.546 1.00 93.12 286 VAL A N 1
ATOM 2228 C CA . VAL A 1 286 ? -1.104 2.030 15.318 1.00 93.12 286 VAL A CA 1
ATOM 2229 C C . VAL A 1 286 ? -2.171 3.069 15.649 1.00 93.12 286 VAL A C 1
ATOM 2231 O O . VAL A 1 286 ? -2.159 4.150 15.056 1.00 93.12 286 VAL A O 1
ATOM 2234 N N . ALA A 1 287 ? -3.020 2.787 16.639 1.00 92.94 287 ALA A N 1
ATOM 2235 C CA . ALA A 1 287 ? -4.083 3.681 17.092 1.00 92.94 287 ALA A CA 1
ATOM 2236 C C . ALA A 1 287 ? -3.540 5.050 17.546 1.00 92.94 287 ALA A C 1
ATOM 2238 O O . ALA A 1 287 ? -3.971 6.097 17.054 1.00 92.94 287 ALA A O 1
ATOM 2239 N N . THR A 1 288 ? -2.515 5.069 18.404 1.00 92.75 288 THR A N 1
ATOM 2240 C CA . THR A 1 288 ? -1.864 6.302 18.874 1.00 92.75 288 THR A CA 1
ATOM 2241 C C . THR A 1 288 ? -1.226 7.080 17.725 1.00 92.75 288 THR A C 1
ATOM 2243 O O . THR A 1 288 ? -1.278 8.313 17.691 1.00 92.75 288 THR A O 1
ATOM 2246 N N . THR A 1 289 ? -0.629 6.381 16.752 1.00 93.06 289 THR A N 1
ATOM 2247 C CA . THR A 1 289 ? -0.038 7.035 15.577 1.00 93.06 289 THR A CA 1
ATOM 2248 C C . THR A 1 289 ? -1.104 7.733 14.738 1.00 93.06 289 THR A C 1
ATOM 2250 O O . THR A 1 289 ? -0.890 8.883 14.347 1.00 93.06 289 THR A O 1
ATOM 2253 N N . ALA A 1 290 ? -2.242 7.077 14.502 1.00 93.38 290 ALA A N 1
ATOM 2254 C CA . ALA A 1 290 ? -3.365 7.662 13.779 1.00 93.38 290 ALA A CA 1
ATOM 2255 C C . ALA A 1 290 ? -3.912 8.898 14.498 1.00 93.38 290 ALA A C 1
ATOM 2257 O O . ALA A 1 290 ? -4.004 9.966 13.893 1.00 93.38 290 ALA A O 1
ATOM 2258 N N . ALA A 1 291 ? -4.182 8.790 15.803 1.00 91.81 291 ALA A N 1
ATOM 2259 C CA . ALA A 1 291 ? -4.679 9.900 16.612 1.00 91.81 291 ALA A CA 1
ATOM 2260 C C . ALA A 1 291 ? -3.742 11.121 16.547 1.00 91.81 291 ALA A C 1
ATOM 2262 O O . ALA A 1 291 ? -4.176 12.230 16.232 1.00 91.81 291 ALA A O 1
ATOM 2263 N N . GLY A 1 292 ? -2.434 10.913 16.737 1.00 92.12 292 GLY A N 1
ATOM 2264 C CA . GLY A 1 292 ? -1.444 11.992 16.665 1.00 92.12 292 GLY A CA 1
ATOM 2265 C C . GLY A 1 292 ? -1.228 12.562 15.255 1.00 92.12 292 GLY A C 1
ATOM 2266 O O . GLY A 1 292 ? -0.760 13.693 15.102 1.00 92.12 292 GLY A O 1
ATOM 2267 N N . MET A 1 293 ? -1.523 11.807 14.193 1.00 92.69 293 MET A N 1
ATOM 2268 C CA . MET A 1 293 ? -1.522 12.330 12.821 1.00 92.69 293 MET A CA 1
ATOM 2269 C C . MET A 1 293 ? -2.763 13.179 12.545 1.00 92.69 293 MET A C 1
ATOM 2271 O O . MET A 1 293 ? -2.623 14.292 12.041 1.00 92.69 293 MET A O 1
ATOM 2275 N N . LEU A 1 294 ? -3.944 12.690 12.923 1.00 91.81 294 LEU A N 1
ATOM 2276 C CA . LEU A 1 294 ? -5.206 13.408 12.757 1.00 91.81 294 LEU A CA 1
ATOM 2277 C C . LEU A 1 294 ? -5.208 14.722 13.544 1.00 91.81 294 LEU A C 1
ATOM 2279 O O . LEU A 1 294 ? -5.536 15.758 12.975 1.00 91.81 294 LEU A O 1
ATOM 2283 N N . GLN A 1 295 ? -4.747 14.715 14.798 1.00 90.44 295 GLN A N 1
ATOM 2284 C CA . GLN A 1 295 ? -4.650 15.930 15.612 1.00 90.44 295 GLN A CA 1
ATOM 2285 C C . GLN A 1 295 ? -3.789 17.010 14.936 1.00 90.44 295 GLN A C 1
ATOM 2287 O O . GLN A 1 295 ? -4.215 18.156 14.803 1.00 90.44 295 GLN A O 1
ATOM 2292 N N . ARG A 1 296 ? -2.600 16.646 14.438 1.00 89.44 296 ARG A N 1
ATOM 2293 C CA . ARG A 1 296 ? -1.705 17.598 13.757 1.00 89.44 296 ARG A CA 1
ATOM 2294 C C . ARG A 1 296 ? -2.321 18.175 12.485 1.00 89.44 296 ARG A C 1
ATOM 2296 O O . ARG A 1 296 ? -2.121 19.351 12.194 1.00 89.44 296 ARG A O 1
ATOM 2303 N N . LEU A 1 297 ? -3.065 17.369 11.729 1.00 88.81 297 LEU A N 1
ATOM 2304 C CA . LEU A 1 297 ? -3.774 17.845 10.539 1.00 88.81 297 LEU A CA 1
ATOM 2305 C C . LEU A 1 297 ? -4.895 18.828 10.902 1.00 88.81 297 LEU A C 1
ATOM 2307 O O . LEU A 1 297 ? -5.077 19.829 10.208 1.00 88.81 297 LEU A O 1
ATOM 2311 N N . GLN A 1 298 ? -5.613 18.586 12.002 1.00 85.62 298 GLN A N 1
ATOM 2312 C CA . GLN A 1 298 ? -6.639 19.504 12.503 1.00 85.62 298 GLN A CA 1
ATOM 2313 C C . GLN A 1 298 ? -6.035 20.849 12.928 1.00 85.62 298 GLN A C 1
ATOM 2315 O O . GLN A 1 298 ? -6.531 21.897 12.520 1.00 85.62 298 GLN A O 1
ATOM 2320 N N . GLU A 1 299 ? -4.921 20.832 13.664 1.00 86.00 299 GLU A N 1
ATOM 2321 C CA . GLU A 1 299 ? -4.200 22.043 14.085 1.00 86.00 299 GLU A CA 1
ATOM 2322 C C . GLU A 1 299 ? -3.692 22.875 12.894 1.00 86.00 299 GLU A C 1
ATOM 2324 O O . GLU A 1 299 ? -3.718 24.104 12.937 1.00 86.00 299 GLU A O 1
ATOM 2329 N N . GLN A 1 300 ? -3.261 22.221 11.811 1.00 80.00 300 GLN A N 1
ATOM 2330 C CA . GLN A 1 300 ? -2.801 22.887 10.585 1.00 80.00 300 GLN A CA 1
ATOM 2331 C C . GLN A 1 300 ? -3.939 23.478 9.746 1.00 80.00 300 GLN A C 1
ATOM 2333 O O . GLN A 1 300 ? -3.713 24.431 9.001 1.00 80.00 300 GLN A O 1
ATOM 2338 N N . SER A 1 301 ? -5.145 22.919 9.865 1.00 68.75 301 SER A N 1
ATOM 2339 C CA . SER A 1 301 ? -6.323 23.333 9.095 1.00 68.75 301 SER A CA 1
ATOM 2340 C C . SER A 1 301 ? -7.083 24.497 9.742 1.00 68.75 301 SER A C 1
ATOM 2342 O O . SER A 1 301 ? -7.931 25.108 9.094 1.00 68.75 301 SER A O 1
ATOM 2344 N N . MET A 1 302 ? -6.797 24.833 11.007 1.00 65.06 302 MET A N 1
ATOM 2345 C CA . MET A 1 302 ? -7.413 25.992 11.649 1.00 65.06 302 MET A CA 1
ATOM 2346 C C . MET A 1 302 ? -6.824 27.296 11.087 1.00 65.06 302 MET A C 1
ATOM 2348 O O . MET A 1 302 ? -5.598 27.443 11.031 1.00 65.06 302 MET A O 1
ATOM 2352 N N . PRO A 1 303 ? -7.656 28.283 10.701 1.00 55.22 303 PRO A N 1
ATOM 2353 C CA . PRO A 1 303 ? -7.152 29.583 10.289 1.00 55.22 303 PRO A CA 1
ATOM 2354 C C . PRO A 1 303 ? -6.339 30.178 11.439 1.00 55.22 303 PRO A C 1
ATOM 2356 O O . PRO A 1 303 ? -6.832 30.295 12.563 1.00 55.22 303 PRO A O 1
ATOM 2359 N N . ARG A 1 304 ? -5.085 30.566 11.166 1.00 49.34 304 ARG A N 1
ATOM 2360 C CA . ARG A 1 304 ? -4.303 31.381 12.103 1.00 49.34 304 ARG A CA 1
ATOM 2361 C C . ARG A 1 304 ? -5.147 32.608 12.418 1.00 49.34 304 ARG A C 1
ATOM 2363 O O . ARG A 1 304 ? -5.291 33.469 11.554 1.00 49.34 304 ARG A O 1
ATOM 2370 N N . GLN A 1 305 ? -5.705 32.685 13.625 1.00 43.12 305 GLN A N 1
ATOM 2371 C CA . GLN A 1 305 ? -6.345 33.906 14.090 1.00 43.12 305 GLN A CA 1
ATOM 2372 C C . GLN A 1 305 ? -5.302 35.017 13.969 1.00 43.12 305 GLN A C 1
ATOM 2374 O O . GLN A 1 305 ? -4.284 35.024 14.666 1.00 43.12 305 GLN A O 1
ATOM 2379 N N . THR A 1 306 ? -5.518 35.917 13.013 1.00 42.66 306 THR A N 1
ATOM 2380 C CA . THR A 1 306 ? -4.807 37.183 12.920 1.00 42.66 306 THR A CA 1
ATOM 2381 C C . THR A 1 306 ? -4.930 37.844 14.279 1.00 42.66 306 THR A C 1
ATOM 2383 O O . THR A 1 306 ? -6.027 38.237 14.673 1.00 42.66 306 THR A O 1
ATOM 2386 N N . ARG A 1 307 ? -3.814 37.923 15.013 1.00 39.12 307 ARG A N 1
ATOM 2387 C CA . ARG A 1 307 ? -3.708 38.767 16.202 1.00 39.12 307 ARG A CA 1
ATOM 2388 C C . ARG A 1 307 ? -4.175 40.157 15.784 1.00 39.12 307 ARG A C 1
ATOM 2390 O O . ARG A 1 307 ? -3.488 40.812 15.001 1.00 39.12 307 ARG A O 1
ATOM 2397 N N . GLN A 1 308 ? -5.348 40.576 16.253 1.00 41.97 308 GLN A N 1
ATOM 2398 C CA . GLN A 1 308 ? -5.733 41.977 16.167 1.00 41.97 308 GLN A CA 1
ATOM 2399 C C . GLN A 1 308 ? -4.637 42.774 16.884 1.00 41.97 308 GLN A C 1
ATOM 2401 O O . GLN A 1 308 ? -4.271 42.409 18.008 1.00 41.97 308 GLN A O 1
ATOM 2406 N N . PRO A 1 309 ? -4.046 43.800 16.249 1.00 44.62 309 PRO A N 1
ATOM 2407 C CA . PRO A 1 309 ? -3.147 44.684 16.965 1.00 44.62 309 PRO A CA 1
ATOM 2408 C C . PRO A 1 309 ? -3.927 45.329 18.120 1.00 44.62 309 PRO A C 1
ATOM 2410 O O . PRO A 1 309 ? -5.127 45.584 17.970 1.00 44.62 309 PRO A O 1
ATOM 2413 N N . PRO A 1 310 ? -3.281 45.561 19.275 1.00 44.16 310 PRO A N 1
ATOM 2414 C CA . PRO A 1 310 ? -3.942 46.190 20.405 1.00 44.16 310 PRO A CA 1
ATOM 2415 C C . PRO A 1 310 ? -4.515 47.531 19.950 1.00 44.16 310 PRO A C 1
ATOM 2417 O O . PRO A 1 310 ? -3.810 48.354 19.365 1.00 44.16 310 PRO A O 1
ATOM 2420 N N . SER A 1 311 ? -5.809 47.724 20.192 1.00 46.88 311 SER A N 1
ATOM 2421 C CA . SER A 1 311 ? -6.465 49.013 20.028 1.00 46.88 311 SER A CA 1
ATOM 2422 C C . SER A 1 311 ? -5.704 50.042 20.860 1.00 46.88 311 SER A C 1
ATOM 2424 O O . SER A 1 311 ? -5.646 49.914 22.085 1.00 46.88 311 SER A O 1
ATOM 2426 N N . CYS A 1 312 ? -5.111 51.044 20.210 1.00 44.41 312 CYS A N 1
ATOM 2427 C CA . CYS A 1 312 ? -4.647 52.235 20.905 1.00 44.41 312 CYS A CA 1
ATOM 2428 C C . CYS A 1 312 ? -5.857 52.855 21.612 1.00 44.41 312 CYS A C 1
ATOM 2430 O O . CYS A 1 312 ? -6.791 53.315 20.954 1.00 44.41 312 CYS A O 1
ATOM 2432 N N . GLY A 1 313 ? -5.856 52.789 22.943 1.00 52.84 313 GLY A N 1
ATOM 2433 C CA . GLY A 1 313 ? -6.796 53.519 23.781 1.00 52.84 313 GLY A CA 1
ATOM 2434 C C . GLY A 1 313 ? -6.613 55.022 23.587 1.00 52.84 313 GLY A C 1
ATOM 2435 O O . GLY A 1 313 ? -5.487 55.487 23.394 1.00 52.84 313 GLY A O 1
ATOM 2436 N N . GLN A 1 314 ? -7.746 55.721 23.580 1.00 42.56 314 GLN A N 1
ATOM 2437 C CA . GLN A 1 314 ? -7.858 57.179 23.616 1.00 42.56 314 GLN A CA 1
ATOM 2438 C C . GLN A 1 314 ? -7.319 57.754 24.926 1.00 42.56 314 GLN A C 1
ATOM 2440 O O . GLN A 1 314 ? -7.433 57.055 25.961 1.00 42.56 314 GLN A O 1
#

pLDDT: mean 73.67, std 16.02, range [38.5, 95.38]

Foldseek 3Di:
DVVVVCVVPVNLPDWDWDWDQDPVRDTDTDTGNFPDWAAAPFQGIDTHDDDCRVVLNVLLRVLRVVVVVCPCPPPPPQAGSNNVSVVVVLLVQLCQCQPPVRHDPDPSQPDPSHSDDDDWDQDPLGTDDDAWEKEWEWEQDPNAIKTAWIKTKDKAQDDADPPDPGRYQWIKIKIKTQHNGIDGFDQDPQQKTKDKDLWIKMKIATGPSVCVVPVPDDRIDIDTDDLVRQCVVQVDKDFHFKYKYWYDYPRDIDIDIGGDDDRPPDGQKIWHQPPSMIMMMGHNVVSVVRVVRNVVNVVVPDPPPDPDDDPDDD

Radius of gyration: 22.07 Å; chains: 1; bounding box: 50×83×62 Å

Sequence (314 aa):
MLEQTLRRVESHKLFLLGLIRDRQGKWEVFTHNRHAVVPTQSFGTCYLAGTGTSLLAVKINERDRHAQASKKAAFTQRVSITENLAEGLSSDMLYAESDHLHGLDGMVSTYSCGGFYEWYRLVQEGVRKMPSRLDIHVTKTGDDVVITRLYLIASLQRLESKLDPIPTQKYAIQILSVVSEPTTPSQQTDGSWSLSTDNVDAVLIESTFELYDTPEKGGRISGPVPKDFLEKFFMESVSINRIRMICSSHGSAASRSISRLDVELDVLATASFEGGLLNLSLSEAVATTAAGMLQRLQEQSMPRQTRQPPSCGQ